Protein AF-A0AAD2CK85-F1 (afdb_monomer_lite)

Organism: NCBI:txid2856

Structure (mmCIF, N/CA/C/O backbone):
data_AF-A0AAD2CK85-F1
#
_entry.id   AF-A0AAD2CK85-F1
#
loop_
_atom_site.group_PDB
_atom_site.id
_atom_site.type_symbol
_atom_site.label_atom_id
_atom_site.label_alt_id
_atom_site.label_comp_id
_atom_site.label_asym_id
_atom_site.label_entity_id
_atom_site.label_seq_id
_atom_site.pdbx_PDB_ins_code
_atom_site.Cartn_x
_atom_site.Cartn_y
_atom_site.Cartn_z
_atom_site.occupancy
_atom_site.B_iso_or_equiv
_atom_site.auth_seq_id
_atom_site.auth_comp_id
_atom_site.auth_asym_id
_atom_site.auth_atom_id
_atom_site.pdbx_PDB_model_num
ATOM 1 N N . MET A 1 1 ? -21.776 -15.990 25.468 1.00 32.06 1 MET A N 1
ATOM 2 C CA . MET A 1 1 ? -22.782 -15.487 24.508 1.00 32.06 1 MET A CA 1
ATOM 3 C C . MET A 1 1 ? -22.664 -13.962 24.477 1.00 32.06 1 MET A C 1
ATOM 5 O O . MET A 1 1 ? -23.207 -13.294 25.347 1.00 32.06 1 MET A O 1
ATOM 9 N N . MET A 1 2 ? -21.819 -13.424 23.591 1.00 26.45 2 MET A N 1
ATOM 10 C CA . MET A 1 2 ? -21.584 -11.977 23.452 1.00 26.45 2 MET A CA 1
ATOM 11 C C . MET A 1 2 ? -22.740 -11.362 22.659 1.00 26.45 2 MET A C 1
ATOM 13 O O . MET A 1 2 ? -23.019 -11.810 21.551 1.00 26.45 2 MET A O 1
ATOM 17 N N . LYS A 1 3 ? -23.423 -10.363 23.227 1.00 30.81 3 LYS A N 1
ATOM 18 C CA . LYS A 1 3 ? -24.409 -9.562 22.493 1.00 30.81 3 LYS A CA 1
ATOM 19 C C . LYS A 1 3 ? -23.659 -8.655 21.519 1.00 30.81 3 LYS A C 1
ATOM 21 O O . LYS A 1 3 ? -22.869 -7.819 21.946 1.00 30.81 3 LYS A O 1
ATOM 26 N N . GLN A 1 4 ? -23.903 -8.856 20.231 1.00 33.28 4 GLN A N 1
ATOM 27 C CA . GLN A 1 4 ? -23.493 -7.967 19.153 1.00 33.28 4 GLN A CA 1
ATOM 28 C C . GLN A 1 4 ? -24.267 -6.654 19.343 1.00 33.28 4 GLN A C 1
ATOM 30 O O . GLN A 1 4 ? -25.497 -6.648 19.333 1.00 33.28 4 GLN A O 1
ATOM 35 N N . ILE A 1 5 ? -23.562 -5.574 19.677 1.00 32.50 5 ILE A N 1
ATOM 36 C CA . ILE A 1 5 ? -24.169 -4.259 19.887 1.00 32.50 5 ILE A CA 1
ATOM 37 C C . ILE A 1 5 ? -24.132 -3.534 18.539 1.00 32.50 5 ILE A C 1
ATOM 39 O O . ILE A 1 5 ? -23.130 -2.910 18.203 1.00 32.50 5 ILE A O 1
ATOM 43 N N . ASP A 1 6 ? -25.230 -3.610 17.788 1.00 36.12 6 ASP A N 1
ATOM 44 C CA . ASP A 1 6 ? -25.474 -2.832 16.562 1.00 36.12 6 ASP A CA 1
ATOM 45 C C . ASP A 1 6 ? -25.944 -1.400 16.888 1.00 36.12 6 ASP A C 1
ATOM 47 O O . ASP A 1 6 ? -26.909 -0.891 16.316 1.00 36.12 6 ASP A O 1
ATOM 51 N N . THR A 1 7 ? -25.309 -0.721 17.848 1.00 38.50 7 THR A N 1
ATOM 52 C CA . THR A 1 7 ? -25.520 0.727 17.981 1.00 38.50 7 THR A CA 1
ATOM 53 C C . THR A 1 7 ? -24.622 1.439 16.978 1.00 38.50 7 THR A C 1
ATOM 55 O O . THR A 1 7 ? -23.419 1.156 16.969 1.00 38.50 7 THR A O 1
ATOM 58 N N . PRO A 1 8 ? -25.148 2.385 16.173 1.00 46.34 8 PRO A N 1
ATOM 59 C CA . PRO A 1 8 ? -24.295 3.258 15.379 1.00 46.34 8 PRO A CA 1
ATOM 60 C C . PRO A 1 8 ? -23.259 3.901 16.310 1.00 46.34 8 PRO A C 1
ATOM 62 O O . PRO A 1 8 ? -23.591 4.186 17.468 1.00 46.34 8 PRO A O 1
ATOM 65 N N . PRO A 1 9 ? -22.004 4.075 15.855 1.00 52.22 9 PRO A N 1
ATOM 66 C CA . PRO A 1 9 ? -20.934 4.593 16.694 1.00 52.22 9 PRO A CA 1
ATOM 67 C C . PRO A 1 9 ? -21.429 5.868 17.367 1.00 52.22 9 PRO A C 1
ATOM 69 O O . PRO A 1 9 ? -21.868 6.793 16.685 1.00 52.22 9 PRO A O 1
ATOM 72 N N . VAL A 1 10 ? -21.425 5.870 18.705 1.00 51.25 10 VAL A N 1
ATOM 73 C CA . VAL A 1 10 ? -21.782 7.036 19.515 1.00 51.25 10 VAL A CA 1
ATOM 74 C C . VAL A 1 10 ? -21.000 8.204 18.937 1.00 51.25 10 VAL A C 1
ATOM 76 O O . VAL A 1 10 ? -19.769 8.193 18.980 1.00 51.25 10 VAL A O 1
ATOM 79 N N . PHE A 1 11 ? -21.711 9.142 18.306 1.00 53.22 11 PHE A N 1
ATOM 80 C CA . PHE A 1 11 ? -21.098 10.273 17.629 1.00 53.22 11 PHE A CA 1
ATOM 81 C C . PHE A 1 11 ? -20.141 10.934 18.616 1.00 53.22 11 PHE A C 1
ATOM 83 O O . PHE A 1 11 ? -20.556 11.399 19.680 1.00 53.22 11 PHE A O 1
ATOM 90 N N . LEU A 1 12 ? -18.848 10.926 18.282 1.00 56.62 12 LEU A N 1
ATOM 91 C CA . LEU A 1 12 ? -17.855 11.693 19.018 1.00 56.62 12 LEU A CA 1
ATOM 92 C C . LEU A 1 12 ? -18.382 13.125 19.076 1.00 56.62 12 LEU A C 1
ATOM 94 O O . LEU A 1 12 ? -18.707 13.707 18.037 1.00 56.62 12 LEU A O 1
ATOM 98 N N . SER A 1 13 ? -18.542 13.665 20.285 1.00 56.75 13 SER A N 1
ATOM 99 C CA . SER A 1 13 ? -19.042 15.027 20.441 1.00 56.75 13 SER A CA 1
ATOM 100 C C . SER A 1 13 ? -18.154 15.969 19.624 1.00 56.75 13 SER A C 1
ATOM 102 O O . SER A 1 13 ? -16.946 15.748 19.504 1.00 56.75 13 SER A O 1
ATOM 104 N N . ALA A 1 14 ? -18.730 17.031 19.056 1.00 58.19 14 ALA A N 1
ATOM 105 C CA . ALA A 1 14 ? -18.000 17.990 18.218 1.00 58.19 14 ALA A CA 1
ATOM 106 C C . ALA A 1 14 ? -16.716 18.545 18.888 1.00 58.19 14 ALA A C 1
ATOM 108 O O . ALA A 1 14 ? -15.808 19.024 18.209 1.00 58.19 14 ALA A O 1
ATOM 109 N N . GLY A 1 15 ? -16.600 18.425 20.216 1.00 61.66 15 GLY A N 1
ATOM 110 C CA . GLY A 1 15 ? -15.411 18.771 20.987 1.00 61.66 15 GLY A CA 1
ATOM 111 C C . GLY A 1 15 ? -14.201 17.844 20.804 1.00 61.66 15 GLY A C 1
ATOM 112 O O . GLY A 1 15 ? -13.085 18.288 21.058 1.00 61.66 15 GLY A O 1
ATOM 113 N N . CYS A 1 16 ? -14.342 16.601 20.332 1.00 64.75 16 CYS A N 1
ATOM 114 C CA . CYS A 1 16 ? -13.208 15.668 20.220 1.00 64.75 16 CYS A CA 1
ATOM 115 C C . CYS A 1 16 ? -12.136 16.119 19.211 1.00 64.75 16 CYS A C 1
ATOM 117 O O . CYS A 1 16 ? -10.967 15.766 19.352 1.00 64.75 16 CYS A O 1
ATOM 119 N N . PHE A 1 17 ? -12.507 16.945 18.229 1.00 69.12 17 PHE A N 1
ATOM 120 C CA . PHE A 1 17 ? -11.599 17.412 17.176 1.00 69.12 17 PHE A CA 1
ATOM 121 C C . PHE A 1 17 ? -11.072 18.835 17.393 1.00 69.12 17 PHE A C 1
ATOM 123 O O . PHE A 1 17 ? -10.288 19.322 16.578 1.00 69.12 17 PHE A O 1
ATOM 130 N N . CYS A 1 18 ? -11.423 19.499 18.503 1.00 68.31 18 CYS A N 1
ATOM 131 C CA . CYS A 1 18 ? -11.053 20.901 18.751 1.00 68.31 18 CYS A CA 1
ATOM 132 C C . CYS A 1 18 ? -9.535 21.152 18.865 1.00 68.31 18 CYS A C 1
ATOM 134 O O . CYS A 1 18 ? -9.099 22.300 18.863 1.00 68.31 18 CYS A O 1
ATOM 136 N N . ARG A 1 19 ? -8.718 20.095 18.945 1.00 76.50 19 ARG A N 1
ATOM 137 C CA . ARG A 1 19 ? -7.248 20.176 18.996 1.00 76.50 19 ARG A CA 1
ATOM 138 C C . ARG A 1 19 ? -6.549 19.680 17.727 1.00 76.50 19 ARG A C 1
ATOM 140 O O . ARG A 1 19 ? -5.324 19.746 17.650 1.00 76.50 19 ARG A O 1
ATOM 147 N N . CYS A 1 20 ? -7.286 19.197 16.725 1.00 79.50 20 CYS A N 1
ATOM 148 C CA . CYS A 1 20 ? -6.685 18.707 15.488 1.00 79.50 20 CYS A CA 1
ATOM 149 C C . CYS A 1 20 ? -6.449 19.864 14.505 1.00 79.50 20 CYS A C 1
ATOM 151 O O . CYS A 1 20 ? -7.337 20.230 13.736 1.00 79.50 20 CYS A O 1
ATOM 153 N N . ARG A 1 21 ? -5.231 20.425 14.504 1.00 81.69 21 ARG A N 1
ATOM 154 C CA . ARG A 1 21 ? -4.853 21.537 13.607 1.00 81.69 21 ARG A CA 1
ATOM 155 C C . ARG A 1 21 ? -5.032 21.205 12.121 1.00 81.69 21 ARG A C 1
ATOM 157 O O . ARG A 1 21 ? -5.364 22.097 11.349 1.00 81.69 21 ARG A O 1
ATOM 164 N N . HIS A 1 22 ? -4.835 19.948 11.717 1.00 75.88 22 HIS A N 1
ATOM 165 C CA . HIS A 1 22 ? -5.032 19.526 10.325 1.00 75.88 22 HIS A CA 1
ATOM 166 C C . HIS A 1 22 ? -6.503 19.621 9.910 1.00 75.88 22 HIS A C 1
ATOM 168 O O . HIS A 1 22 ? -6.812 20.267 8.913 1.00 75.88 22 HIS A O 1
ATOM 174 N N . LEU A 1 23 ? -7.415 19.071 10.719 1.00 77.00 23 LEU A N 1
ATOM 175 C CA . LEU A 1 23 ? -8.853 19.185 10.463 1.00 77.00 23 LEU A CA 1
ATOM 176 C C . LEU A 1 23 ? -9.315 20.642 10.496 1.00 77.00 23 LEU A C 1
ATOM 178 O O . LEU A 1 23 ? -10.102 21.043 9.648 1.00 77.00 23 LEU A O 1
ATOM 182 N N . GLN A 1 24 ? -8.784 21.452 11.415 1.00 79.88 24 GLN A N 1
ATOM 183 C CA . GLN A 1 24 ? -9.095 22.883 11.474 1.00 79.88 24 GLN A CA 1
ATOM 184 C C . GLN A 1 24 ? -8.682 23.629 10.202 1.00 79.88 24 GLN A C 1
ATOM 186 O O . GLN A 1 24 ? -9.459 24.438 9.710 1.00 79.88 24 GLN A O 1
ATOM 191 N N . ARG A 1 25 ? -7.499 23.338 9.644 1.00 82.12 25 ARG A N 1
ATOM 192 C CA . ARG A 1 25 ? -7.045 23.946 8.382 1.00 82.12 25 ARG A CA 1
ATOM 193 C C . ARG A 1 25 ? -7.928 23.541 7.201 1.00 82.12 25 ARG A C 1
ATOM 195 O O . ARG A 1 25 ? -8.262 24.399 6.389 1.00 82.12 25 ARG A O 1
ATOM 202 N N . HIS A 1 26 ? -8.352 22.279 7.130 1.00 75.75 26 HIS A N 1
ATOM 203 C CA . HIS A 1 26 ? -9.242 21.809 6.061 1.00 75.75 26 HIS A CA 1
ATOM 204 C C . HIS A 1 26 ? -10.685 22.316 6.201 1.00 75.75 26 HIS A C 1
ATOM 206 O O . HIS A 1 26 ? -11.333 22.587 5.197 1.00 75.75 26 HIS A O 1
ATOM 212 N N . CYS A 1 27 ? -11.179 22.525 7.423 1.00 75.75 27 CYS A N 1
ATOM 213 C CA . CYS A 1 27 ? -12.550 22.988 7.676 1.00 75.75 27 CYS A CA 1
ATOM 214 C C . CYS A 1 27 ? -12.711 24.519 7.615 1.00 75.75 27 CYS A C 1
ATOM 216 O O . CYS A 1 27 ? -13.671 25.061 8.158 1.00 75.75 27 CYS A O 1
ATOM 218 N N . SER A 1 28 ? -11.794 25.238 6.961 1.00 65.69 28 SER A N 1
ATOM 219 C CA . SER A 1 28 ? -11.787 26.712 6.924 1.00 65.69 28 SER A CA 1
ATOM 220 C C . SER A 1 28 ? -12.967 27.334 6.148 1.00 65.69 28 SER A C 1
ATOM 222 O O . SER A 1 28 ? -13.099 28.555 6.119 1.00 65.69 28 SER A O 1
ATOM 224 N N . SER A 1 29 ? -13.839 26.527 5.531 1.00 60.66 29 SER A N 1
ATOM 225 C CA . SER A 1 29 ? -14.968 26.978 4.708 1.00 60.66 29 SER A CA 1
ATOM 226 C C . SER A 1 29 ? -16.294 26.345 5.154 1.00 60.66 29 SER A C 1
ATOM 228 O O . SER A 1 29 ? -16.684 25.303 4.659 1.00 60.66 29 SER A O 1
ATOM 230 N N . GLN A 1 30 ? -16.999 26.981 6.097 1.00 58.00 30 GLN A N 1
ATOM 231 C CA . GLN A 1 30 ? -18.428 26.785 6.446 1.00 58.00 30 GLN A CA 1
ATOM 232 C C . GLN A 1 30 ? -18.947 25.382 6.848 1.00 58.00 30 GLN A C 1
ATOM 234 O O . GLN A 1 30 ? -19.962 25.310 7.540 1.00 58.00 30 GLN A O 1
ATOM 239 N N . GLN A 1 31 ? -18.294 24.277 6.496 1.00 71.12 31 GLN A N 1
ATOM 240 C CA . GLN A 1 31 ? -18.670 22.934 6.915 1.00 71.12 31 GLN A CA 1
ATOM 241 C C . GLN A 1 31 ? -18.170 22.673 8.330 1.00 71.12 31 GLN A C 1
ATOM 243 O O . GLN A 1 31 ? -16.995 22.852 8.659 1.00 71.12 31 GLN A O 1
ATOM 248 N N . SER A 1 32 ? -19.079 22.214 9.186 1.00 82.44 32 SER A N 1
ATOM 249 C CA . SER A 1 32 ? -18.680 21.703 10.492 1.00 82.44 32 SER A CA 1
ATOM 250 C C . SER A 1 32 ? -17.780 20.473 10.311 1.00 82.44 32 SER A C 1
ATOM 252 O O . SER A 1 32 ? -18.004 19.660 9.415 1.00 82.44 32 SER A O 1
ATOM 254 N N . VAL A 1 33 ? -16.796 20.289 11.198 1.00 79.25 33 VAL A N 1
ATOM 255 C CA . VAL A 1 33 ? -15.944 19.081 11.223 1.00 79.25 33 VAL A CA 1
ATOM 256 C C . VAL A 1 33 ? -16.795 17.804 11.238 1.00 79.25 33 VAL A C 1
ATOM 258 O O . VAL A 1 33 ? -16.433 16.810 10.619 1.00 79.25 33 VAL A O 1
ATOM 261 N N . GLY A 1 34 ? -17.949 17.843 11.915 1.00 78.44 34 GLY A N 1
ATOM 262 C CA . GLY A 1 34 ? -18.901 16.734 11.935 1.00 78.44 34 GLY A CA 1
ATOM 263 C C . GLY A 1 34 ? -19.421 16.385 10.542 1.00 78.44 34 GLY A C 1
ATOM 264 O O . GLY A 1 34 ? -19.411 15.214 10.179 1.00 78.44 34 GLY A O 1
ATOM 265 N N . GLN A 1 35 ? -19.792 17.392 9.747 1.00 83.00 35 GLN A N 1
ATOM 266 C CA . GLN A 1 35 ? -20.268 17.191 8.379 1.00 83.00 35 GLN A CA 1
ATOM 267 C C . GLN A 1 35 ? -19.177 16.583 7.491 1.00 83.00 35 GLN A C 1
ATOM 269 O O . GLN A 1 35 ? -19.436 15.575 6.839 1.00 83.00 35 GLN A O 1
ATOM 274 N N . LEU A 1 36 ? -17.947 17.111 7.557 1.00 83.75 36 LEU A N 1
ATOM 275 C CA . LEU A 1 36 ? -16.808 16.576 6.803 1.00 83.75 36 LEU A CA 1
ATOM 276 C C . LEU A 1 36 ? -16.552 15.099 7.126 1.00 83.75 36 LEU A C 1
ATOM 278 O O . LEU A 1 36 ? -16.300 14.307 6.226 1.00 83.75 36 LEU A O 1
ATOM 282 N N . VAL A 1 37 ? -16.627 14.712 8.403 1.00 82.62 37 VAL A N 1
ATOM 283 C CA . VAL A 1 37 ? -16.436 13.313 8.813 1.00 82.62 37 VAL A CA 1
ATOM 284 C C . VAL A 1 37 ? -17.569 12.425 8.298 1.00 82.62 37 VAL A C 1
ATOM 286 O O . VAL A 1 37 ? -17.300 11.307 7.864 1.00 82.62 37 VAL A O 1
ATOM 289 N N . THR A 1 38 ? -18.817 12.902 8.318 1.00 84.88 38 THR A N 1
ATOM 290 C CA . THR A 1 38 ? -19.970 12.109 7.863 1.00 84.88 38 THR A CA 1
ATOM 291 C C . THR A 1 38 ? -20.025 11.919 6.353 1.00 84.88 38 THR A C 1
ATOM 293 O O . THR A 1 38 ? -20.426 10.846 5.918 1.00 84.88 38 THR A O 1
ATOM 296 N N . THR A 1 39 ? -19.601 12.916 5.572 1.00 89.56 39 THR A N 1
ATOM 297 C CA . THR A 1 39 ? -19.667 12.888 4.101 1.00 89.56 39 THR A CA 1
ATOM 298 C C . THR A 1 39 ? -18.323 12.550 3.454 1.00 89.56 39 THR A C 1
ATOM 300 O O . THR A 1 39 ? -18.214 12.540 2.232 1.00 89.56 39 THR A O 1
ATOM 303 N N . ARG A 1 40 ? -17.273 12.270 4.251 1.00 91.19 40 ARG A N 1
ATOM 304 C CA . ARG A 1 40 ? -15.892 12.034 3.774 1.00 91.19 40 ARG A CA 1
ATOM 305 C C . ARG A 1 40 ? -15.817 11.026 2.630 1.00 91.19 40 ARG A C 1
ATOM 307 O O . ARG A 1 40 ? -14.977 11.175 1.752 1.00 91.19 40 ARG A O 1
ATOM 314 N N . PHE A 1 41 ? -16.651 9.990 2.680 1.00 94.19 41 PHE A N 1
ATOM 315 C CA . PHE A 1 41 ? -16.608 8.869 1.746 1.00 94.19 41 PHE A CA 1
ATOM 316 C C . PHE A 1 41 ? -17.811 8.810 0.798 1.00 94.19 41 PHE A C 1
ATOM 318 O O . PHE A 1 41 ? -18.033 7.761 0.195 1.00 94.19 41 PHE A O 1
ATOM 325 N N . ASP A 1 42 ? -18.595 9.886 0.675 1.00 92.94 42 ASP A N 1
ATOM 326 C CA . ASP A 1 42 ? -19.782 9.897 -0.196 1.00 92.94 42 ASP A CA 1
ATOM 327 C C . ASP A 1 42 ? -19.398 9.636 -1.659 1.00 92.94 42 ASP A C 1
ATOM 329 O O . ASP A 1 42 ? -20.030 8.816 -2.324 1.00 92.94 42 ASP A O 1
ATOM 333 N N . ASP A 1 43 ? -18.279 10.214 -2.098 1.00 91.56 43 ASP A N 1
ATOM 334 C CA . ASP A 1 43 ? -17.712 10.013 -3.436 1.00 91.56 43 ASP A CA 1
ATOM 335 C C . ASP A 1 43 ? -16.691 8.854 -3.498 1.00 91.56 43 ASP A C 1
ATOM 337 O O . ASP A 1 43 ? -16.102 8.587 -4.544 1.00 91.56 43 ASP A O 1
ATOM 341 N N . TYR A 1 44 ? -16.482 8.133 -2.385 1.00 93.81 44 TYR A N 1
ATOM 342 C CA . TYR A 1 44 ? -15.452 7.095 -2.240 1.00 93.81 44 TYR A CA 1
ATOM 343 C C . TYR A 1 44 ? -16.049 5.770 -1.737 1.00 93.81 44 TYR A C 1
ATOM 345 O O . TYR A 1 44 ? -15.829 5.370 -0.585 1.00 93.81 44 TYR A O 1
ATOM 353 N N . PRO A 1 45 ? -16.802 5.038 -2.581 1.00 95.00 45 PRO A N 1
ATOM 354 C CA . PRO A 1 45 ? -17.526 3.841 -2.157 1.00 95.00 45 PRO A CA 1
ATOM 355 C C . PRO A 1 45 ? -16.605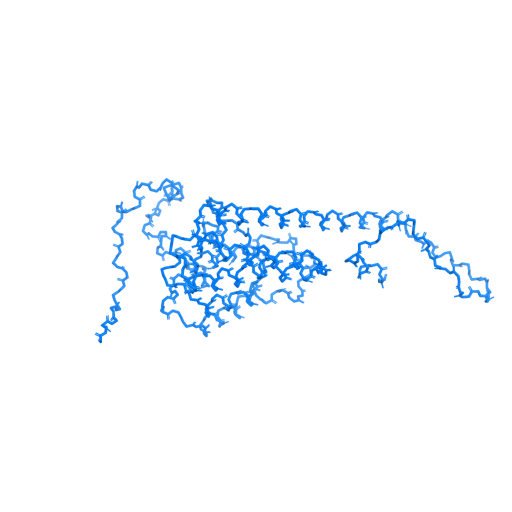 2.744 -1.604 1.00 95.00 45 PRO A C 1
ATOM 357 O O . PRO A 1 45 ? -16.951 2.087 -0.622 1.00 95.00 45 PRO A O 1
ATOM 360 N N . ILE A 1 46 ? -15.408 2.572 -2.174 1.00 96.25 46 ILE A N 1
ATOM 361 C CA . ILE A 1 46 ? -14.433 1.570 -1.716 1.00 96.25 46 ILE A CA 1
ATOM 362 C C . ILE A 1 46 ? -13.865 1.952 -0.342 1.00 96.25 46 ILE A C 1
ATOM 364 O O . ILE A 1 46 ? -13.834 1.116 0.566 1.00 96.25 46 ILE A O 1
ATOM 368 N N . HIS A 1 47 ? -13.479 3.218 -0.139 1.00 96.06 47 HIS A N 1
ATOM 369 C CA . HIS A 1 47 ? -13.031 3.710 1.169 1.00 96.06 47 HIS A CA 1
ATOM 370 C C . HIS A 1 47 ? -14.119 3.556 2.224 1.00 96.06 47 HIS A C 1
ATOM 372 O O . HIS A 1 47 ? -13.824 3.113 3.334 1.00 96.06 47 HIS A O 1
ATOM 378 N N . ARG A 1 48 ? -15.380 3.844 1.875 1.00 95.94 48 ARG A N 1
ATOM 379 C CA . ARG A 1 48 ? -16.528 3.652 2.769 1.00 95.94 48 ARG A CA 1
ATOM 380 C C . ARG A 1 48 ? -16.637 2.200 3.231 1.00 95.94 48 ARG A C 1
ATOM 382 O O . ARG A 1 48 ? -16.779 1.949 4.427 1.00 95.94 48 ARG A O 1
ATOM 389 N N . LEU A 1 49 ? -16.534 1.241 2.312 1.00 96.50 49 LEU A N 1
ATOM 390 C CA . LEU A 1 49 ? -16.558 -0.185 2.649 1.00 96.50 49 LEU A CA 1
ATOM 391 C C . LEU A 1 49 ? -15.377 -0.594 3.545 1.00 96.50 49 LEU A C 1
ATOM 393 O O . LEU A 1 49 ? -15.562 -1.380 4.476 1.00 96.50 49 LEU A O 1
ATOM 397 N N . CYS A 1 50 ? -14.188 -0.030 3.322 1.00 96.81 50 CYS A N 1
ATOM 398 C CA . CYS A 1 50 ? -13.018 -0.263 4.176 1.00 96.81 50 CYS A CA 1
ATOM 399 C C . CYS A 1 50 ? -13.194 0.341 5.579 1.00 96.81 50 CYS A C 1
ATOM 401 O O . CYS A 1 50 ? -12.841 -0.289 6.581 1.00 96.81 50 CYS A O 1
ATOM 403 N N . TYR A 1 51 ? -13.783 1.536 5.663 1.00 95.56 51 TYR A N 1
ATOM 404 C CA . TYR A 1 51 ? -14.083 2.214 6.923 1.00 95.56 51 TYR A CA 1
ATOM 405 C C . TYR A 1 51 ? -15.061 1.395 7.774 1.00 95.56 51 TYR A C 1
ATOM 407 O O . TYR A 1 51 ? -14.835 1.198 8.966 1.00 95.56 51 TYR A O 1
ATOM 415 N N . TYR A 1 52 ? -16.089 0.819 7.144 1.00 95.62 52 TYR A N 1
ATOM 416 C CA . TYR A 1 52 ? -17.043 -0.097 7.779 1.00 95.62 52 TYR A CA 1
ATOM 417 C C . TYR A 1 52 ? -16.617 -1.577 7.708 1.00 95.62 52 TYR A C 1
ATOM 419 O O . TYR A 1 52 ? -17.458 -2.476 7.710 1.00 95.62 52 TYR A O 1
ATOM 427 N N . SER A 1 53 ? -15.310 -1.858 7.683 1.00 96.31 53 SER A N 1
ATOM 428 C CA . SER A 1 53 ? -14.741 -3.214 7.535 1.00 96.31 53 SER A CA 1
ATOM 429 C C . SER A 1 53 ? -15.302 -4.267 8.502 1.00 96.31 53 SER A C 1
ATOM 431 O O . SER A 1 53 ? -15.374 -5.446 8.148 1.00 96.31 53 SER A O 1
ATOM 433 N N . SER A 1 54 ? -15.735 -3.875 9.702 1.00 95.94 54 SER A N 1
ATOM 434 C CA . SER A 1 54 ? -16.347 -4.783 10.681 1.00 95.94 54 SER A CA 1
ATOM 435 C C . SER A 1 54 ? -17.654 -5.425 10.199 1.00 95.94 54 SER A C 1
ATOM 437 O O . SER A 1 54 ? -17.958 -6.543 10.611 1.00 95.94 54 SER A O 1
ATOM 439 N N . VAL A 1 55 ? -18.405 -4.752 9.321 1.00 96.62 55 VAL A N 1
ATOM 440 C CA . VAL A 1 55 ? -19.705 -5.215 8.796 1.00 96.62 55 VAL A CA 1
ATOM 441 C C . VAL A 1 55 ? -19.693 -5.475 7.288 1.00 96.62 55 VAL A C 1
ATOM 443 O O . VAL A 1 55 ? -20.540 -6.212 6.788 1.00 96.62 55 VAL A O 1
ATOM 446 N N . THR A 1 56 ? -18.725 -4.919 6.560 1.00 97.00 56 THR A N 1
ATOM 447 C CA . THR A 1 56 ? -18.553 -5.132 5.117 1.00 97.00 56 THR A CA 1
ATOM 448 C C . THR A 1 56 ? -18.277 -6.600 4.797 1.00 97.00 56 THR A C 1
ATOM 450 O O . THR A 1 56 ? -17.388 -7.217 5.382 1.00 97.00 56 THR A O 1
ATOM 453 N N . LYS A 1 57 ? -18.990 -7.176 3.827 1.00 97.56 57 LYS A N 1
ATOM 454 C CA . LYS A 1 57 ? -18.674 -8.507 3.287 1.00 97.56 57 LYS A CA 1
ATOM 455 C C . LYS A 1 57 ? -17.663 -8.388 2.147 1.00 97.56 57 LYS A C 1
ATOM 457 O O . LYS A 1 57 ? -17.685 -7.405 1.411 1.00 97.56 57 LYS A O 1
ATOM 462 N N . ALA A 1 58 ? -16.814 -9.403 1.975 1.00 97.56 58 ALA A N 1
ATOM 463 C CA . ALA A 1 58 ? -15.848 -9.439 0.876 1.00 97.56 58 ALA A CA 1
ATOM 464 C C . ALA A 1 58 ? -16.534 -9.319 -0.497 1.00 97.56 58 ALA A C 1
ATOM 466 O O . ALA A 1 58 ? -16.086 -8.540 -1.331 1.00 97.56 58 ALA A O 1
ATOM 467 N N . ASP A 1 59 ? -17.677 -9.984 -0.692 1.00 97.75 59 ASP A N 1
ATOM 468 C CA . ASP A 1 59 ? -18.445 -9.924 -1.946 1.00 97.75 59 ASP A CA 1
ATOM 469 C C . ASP A 1 59 ? -18.923 -8.509 -2.298 1.00 97.75 59 ASP A C 1
ATOM 471 O O . ASP A 1 59 ? -18.936 -8.128 -3.468 1.00 97.75 59 ASP A O 1
ATOM 475 N N . ASP A 1 60 ? -19.310 -7.711 -1.298 1.00 97.69 60 ASP A N 1
ATOM 476 C CA . ASP A 1 60 ? -19.752 -6.333 -1.525 1.00 97.69 60 ASP A CA 1
ATOM 477 C C . ASP A 1 60 ? -18.576 -5.443 -1.948 1.00 97.69 60 ASP A C 1
ATOM 479 O O . ASP A 1 60 ? -18.734 -4.586 -2.821 1.00 97.69 60 ASP A O 1
ATOM 483 N N . LEU A 1 61 ? -17.389 -5.690 -1.383 1.00 97.44 61 LEU A N 1
ATOM 484 C CA . LEU A 1 61 ? -16.155 -5.027 -1.795 1.00 97.44 61 LEU A CA 1
ATOM 485 C C . LEU A 1 61 ? -15.749 -5.435 -3.216 1.00 97.44 61 LEU A C 1
ATOM 487 O O . LEU A 1 61 ? -15.522 -4.555 -4.040 1.00 97.44 61 LEU A O 1
ATOM 491 N N . HIS A 1 62 ? -15.734 -6.731 -3.539 1.00 96.38 62 HIS A N 1
ATOM 492 C CA . HIS A 1 62 ? -15.445 -7.211 -4.896 1.00 96.38 62 HIS A CA 1
ATOM 493 C C . HIS A 1 62 ? -16.411 -6.637 -5.933 1.00 96.38 62 HIS A C 1
ATOM 495 O O . HIS A 1 62 ? -15.977 -6.199 -6.998 1.00 96.38 62 HIS A O 1
ATOM 501 N N . ARG A 1 63 ? -17.711 -6.575 -5.612 1.00 96.56 63 ARG A N 1
ATOM 502 C CA . ARG A 1 63 ? -18.708 -5.949 -6.487 1.00 96.56 63 ARG A CA 1
ATOM 503 C C . ARG A 1 63 ? -18.357 -4.489 -6.760 1.00 96.56 63 ARG A C 1
ATOM 505 O O . ARG A 1 63 ? -18.407 -4.078 -7.911 1.00 96.56 63 ARG A O 1
ATOM 512 N N . GLN A 1 64 ? -17.988 -3.719 -5.734 1.00 95.75 64 GLN A N 1
ATOM 513 C CA . GLN A 1 64 ? -17.617 -2.315 -5.930 1.00 95.75 64 GLN A CA 1
ATOM 514 C C . GLN A 1 64 ? -16.291 -2.131 -6.668 1.00 95.75 64 GLN A C 1
ATOM 516 O O . GLN A 1 64 ? -16.182 -1.230 -7.494 1.00 95.75 64 GLN A O 1
ATOM 521 N N . LEU A 1 65 ? -15.306 -2.999 -6.433 1.00 94.56 65 LEU A N 1
ATOM 522 C CA . LEU A 1 65 ? -14.055 -2.995 -7.194 1.00 94.56 65 LEU A CA 1
ATOM 523 C C . LEU A 1 65 ? -14.316 -3.253 -8.682 1.00 94.56 65 LEU A C 1
ATOM 525 O O . LEU A 1 65 ? -13.777 -2.544 -9.523 1.00 94.56 65 LEU A O 1
ATOM 529 N N . GLY A 1 66 ? -15.218 -4.183 -9.011 1.00 93.06 66 GLY A N 1
ATOM 530 C CA . GLY A 1 66 ? -15.611 -4.464 -10.394 1.00 93.06 66 GLY A CA 1
ATOM 531 C C . GLY A 1 66 ? -16.377 -3.331 -11.088 1.00 93.06 66 GLY A C 1
ATOM 532 O O . GLY A 1 66 ? -16.398 -3.291 -12.314 1.00 93.06 66 GLY A O 1
ATOM 533 N N . LEU A 1 67 ? -16.991 -2.414 -10.332 1.00 91.94 67 LEU A N 1
ATOM 534 C CA . LEU A 1 67 ? -17.667 -1.220 -10.858 1.00 91.94 67 LEU A CA 1
ATOM 535 C C . LEU A 1 67 ? -16.741 0.000 -10.955 1.00 91.94 67 LEU A C 1
ATOM 537 O O . LEU A 1 67 ? -17.099 0.984 -11.599 1.00 91.94 67 LEU A O 1
ATOM 541 N N . SER A 1 68 ? -15.579 -0.040 -10.301 1.00 88.00 68 SER A N 1
ATOM 542 C CA . SER A 1 68 ? -14.633 1.071 -10.276 1.00 88.00 68 SER A CA 1
ATOM 543 C C . SER A 1 68 ? -13.926 1.206 -11.629 1.00 88.00 68 SER A C 1
ATOM 545 O O . SER A 1 68 ? -13.261 0.253 -12.046 1.00 88.00 68 SER A O 1
ATOM 547 N N . PRO A 1 69 ? -13.983 2.378 -12.293 1.00 79.88 69 PRO A N 1
ATOM 548 C CA . PRO A 1 69 ? -13.272 2.612 -13.555 1.00 79.88 69 PRO A CA 1
ATOM 549 C C . PRO A 1 69 ? -11.769 2.333 -13.434 1.00 79.88 69 PRO A C 1
ATOM 551 O O . PRO A 1 69 ? -11.158 1.749 -14.325 1.00 79.88 69 PRO A O 1
ATOM 554 N N . TYR A 1 70 ? -11.196 2.657 -12.270 1.00 73.88 70 TYR A N 1
ATOM 555 C CA . TYR A 1 70 ? -9.778 2.464 -11.974 1.00 73.88 70 TYR A CA 1
ATOM 556 C C . TYR A 1 70 ? -9.326 1.000 -12.112 1.00 73.88 70 TYR A C 1
ATOM 558 O O . TYR A 1 70 ? -8.234 0.731 -12.605 1.00 73.88 70 TYR A O 1
ATOM 566 N N . CYS A 1 71 ? -10.169 0.048 -11.701 1.00 71.94 71 CYS A N 1
ATOM 567 C CA . CYS A 1 71 ? -9.845 -1.380 -11.761 1.00 71.94 71 CYS A CA 1
ATOM 568 C C . CYS A 1 71 ? -10.077 -1.986 -13.154 1.00 71.94 71 CYS A C 1
ATOM 570 O O . CYS A 1 71 ? -9.623 -3.096 -13.418 1.00 71.94 71 CYS A O 1
ATOM 572 N N . GLN A 1 72 ? -10.787 -1.285 -14.043 1.00 71.81 72 GLN A N 1
ATOM 573 C CA . GLN A 1 72 ? -11.078 -1.758 -15.398 1.00 71.81 72 GLN A CA 1
ATOM 574 C C . GLN A 1 72 ? -10.040 -1.274 -16.421 1.00 71.81 72 GLN A C 1
ATOM 576 O O . GLN A 1 72 ? -9.749 -1.980 -17.385 1.00 71.81 72 GLN A O 1
ATOM 581 N N . GLU A 1 73 ? -9.448 -0.096 -16.209 1.00 64.12 73 GLU A N 1
ATOM 582 C CA . GLU A 1 73 ? -8.560 0.549 -17.188 1.00 64.12 73 GLU A CA 1
ATOM 583 C C . GLU A 1 73 ? -7.139 -0.035 -17.250 1.00 64.12 73 GLU A C 1
ATOM 585 O O . GLU A 1 73 ? -6.406 0.247 -18.199 1.00 64.12 73 GLU A O 1
ATOM 590 N N . SER A 1 74 ? -6.741 -0.889 -16.301 1.00 55.25 74 SER A N 1
ATOM 591 C CA . SER A 1 74 ? -5.359 -1.385 -16.180 1.00 55.25 74 SER A CA 1
ATOM 592 C C . SER A 1 74 ? -4.903 -2.324 -17.312 1.00 55.25 74 SER A C 1
ATOM 594 O O . SER A 1 74 ? -3.731 -2.685 -17.350 1.00 55.25 74 SER A O 1
ATOM 596 N N . ILE A 1 75 ? -5.794 -2.735 -18.223 1.00 53.47 75 ILE A N 1
ATOM 597 C CA . ILE A 1 75 ? -5.502 -3.749 -19.256 1.00 53.47 75 ILE A CA 1
ATOM 598 C C . ILE A 1 75 ? -5.326 -3.144 -20.668 1.00 53.47 75 ILE A C 1
ATOM 600 O O . ILE A 1 75 ? -4.916 -3.853 -21.584 1.00 53.47 75 ILE A O 1
ATOM 604 N N . GLY A 1 76 ? -5.544 -1.840 -20.886 1.00 47.94 76 GLY A N 1
ATOM 605 C CA . GLY A 1 76 ? -5.419 -1.303 -22.253 1.00 47.94 76 GLY A CA 1
ATOM 606 C C . GLY A 1 76 ? -5.435 0.209 -22.448 1.00 47.94 76 GLY A C 1
ATOM 607 O O . GLY A 1 76 ? -5.648 0.646 -23.577 1.00 47.94 76 GLY A O 1
ATOM 608 N N . THR A 1 77 ? -5.233 1.010 -21.401 1.00 50.50 77 THR A N 1
ATOM 609 C CA . THR A 1 77 ? -5.223 2.474 -21.545 1.00 50.50 77 THR A CA 1
ATOM 610 C C . THR A 1 77 ? -4.045 2.923 -22.409 1.00 50.50 77 THR A C 1
ATOM 612 O O . THR A 1 77 ? -2.885 2.566 -22.182 1.00 50.50 77 THR A O 1
ATOM 615 N N . THR A 1 78 ? -4.353 3.703 -23.439 1.00 52.75 78 THR A N 1
ATOM 616 C CA . THR A 1 78 ? -3.362 4.220 -24.387 1.00 52.75 78 THR A CA 1
ATOM 617 C C . THR A 1 78 ? -2.526 5.332 -23.743 1.00 52.75 78 THR A C 1
ATOM 619 O O . THR A 1 78 ? -2.986 6.050 -22.855 1.00 52.75 78 THR A O 1
ATOM 622 N N . LEU A 1 79 ? -1.284 5.526 -24.208 1.00 52.12 79 LEU A N 1
ATOM 623 C CA . LEU A 1 79 ? -0.375 6.596 -23.750 1.00 52.12 79 LEU A CA 1
ATOM 624 C C . LEU A 1 79 ? -0.998 8.012 -23.790 1.00 52.12 79 LEU A C 1
ATOM 626 O O . LEU A 1 79 ? -0.537 8.907 -23.079 1.00 52.12 79 LEU A O 1
ATOM 630 N N . GLU A 1 80 ? -2.041 8.226 -24.596 1.00 54.38 80 GLU A N 1
ATOM 631 C CA . GLU A 1 80 ? -2.780 9.492 -24.666 1.00 54.38 80 GLU A CA 1
ATOM 632 C C . GLU A 1 80 ? -3.726 9.719 -23.474 1.00 54.38 80 GLU A C 1
ATOM 634 O O . GLU A 1 80 ? -3.879 10.859 -23.034 1.00 54.38 80 GLU A O 1
ATOM 639 N N . GLU A 1 81 ? -4.295 8.668 -22.879 1.00 56.69 81 GLU A N 1
ATOM 640 C CA . GLU A 1 81 ? -5.180 8.773 -21.704 1.00 56.69 81 GLU A CA 1
ATOM 641 C C . GLU A 1 81 ? -4.379 9.056 -20.425 1.00 56.69 81 GLU A C 1
ATOM 643 O O . GLU A 1 81 ? -4.819 9.821 -19.564 1.00 56.69 81 GLU A O 1
ATOM 648 N N . LEU A 1 82 ? -3.130 8.577 -20.361 1.00 54.22 82 LEU A N 1
ATOM 649 C CA . LEU A 1 82 ? -2.174 8.932 -19.304 1.00 54.22 82 LEU A CA 1
ATOM 650 C C . LEU A 1 82 ? -1.851 10.438 -19.272 1.00 54.22 82 LEU A C 1
ATOM 652 O O . LEU A 1 82 ? -1.513 10.974 -18.215 1.00 54.22 82 LEU A O 1
ATOM 656 N N . ARG A 1 83 ? -1.990 11.157 -20.398 1.00 53.69 83 ARG A N 1
ATOM 657 C CA . ARG A 1 83 ? -1.800 12.619 -20.447 1.00 53.69 83 ARG A CA 1
ATOM 658 C C . ARG A 1 83 ? -2.964 13.405 -19.841 1.00 53.69 83 ARG A C 1
ATOM 660 O O . ARG A 1 83 ? -2.759 14.553 -19.458 1.00 53.69 83 ARG A O 1
ATOM 667 N N . GLN A 1 84 ? -4.146 12.807 -19.675 1.00 57.25 84 GLN A N 1
ATOM 668 C CA . GLN A 1 84 ? -5.270 13.401 -18.931 1.00 57.25 84 GLN A CA 1
ATOM 669 C C . GLN A 1 84 ? -5.226 13.031 -17.432 1.00 57.25 84 GLN A C 1
ATOM 671 O O . GLN A 1 84 ? -6.262 12.970 -16.767 1.00 57.25 84 GLN A O 1
ATOM 676 N N . GLY A 1 85 ? -4.012 12.800 -16.911 1.00 54.72 85 GLY A N 1
ATOM 677 C CA . GLY A 1 85 ? -3.655 12.090 -15.675 1.00 54.72 85 GLY A CA 1
ATOM 678 C C . GLY A 1 85 ? -4.172 12.613 -14.329 1.00 54.72 85 GLY A C 1
ATOM 679 O O . GLY A 1 85 ? -3.682 12.163 -13.294 1.00 54.72 85 GLY A O 1
ATOM 680 N N . ASP A 1 86 ? -5.161 13.504 -14.314 1.00 59.00 86 ASP A N 1
ATOM 681 C CA . ASP A 1 86 ? -5.747 14.053 -13.088 1.00 59.00 86 ASP A CA 1
ATOM 682 C C . ASP A 1 86 ? -7.014 13.301 -12.644 1.00 59.00 86 ASP A C 1
ATOM 684 O O . ASP A 1 86 ? -7.241 13.094 -11.453 1.00 59.00 86 ASP A O 1
ATOM 688 N N . LYS A 1 87 ? -7.834 12.806 -13.585 1.00 62.22 87 LYS A N 1
ATOM 689 C CA . LYS A 1 87 ? -9.121 12.170 -13.231 1.00 62.22 87 LYS A CA 1
ATOM 690 C C . LYS A 1 87 ? -8.965 10.786 -12.605 1.00 62.22 87 LYS A C 1
ATOM 692 O O . LYS A 1 87 ? -9.704 10.445 -11.689 1.00 62.22 87 LYS A O 1
ATOM 697 N N . CYS A 1 88 ? -7.992 9.999 -13.062 1.00 63.75 88 CYS A N 1
ATOM 698 C CA . CYS A 1 88 ? -7.813 8.631 -12.573 1.00 63.75 88 CYS A CA 1
ATOM 699 C C . CYS A 1 88 ? -7.192 8.594 -11.157 1.00 63.75 88 CYS A C 1
ATOM 701 O O . CYS A 1 88 ? -7.414 7.651 -10.401 1.00 63.75 88 CYS A O 1
ATOM 703 N N . GLN A 1 89 ? -6.486 9.658 -10.742 1.00 66.19 89 GLN A N 1
ATOM 704 C CA . GLN A 1 89 ? -5.940 9.768 -9.382 1.00 66.19 89 GLN A CA 1
ATOM 705 C C . GLN A 1 89 ? -7.005 10.095 -8.329 1.00 66.19 89 GLN A C 1
ATOM 707 O O . GLN A 1 89 ? -6.850 9.689 -7.176 1.00 66.19 89 GLN A O 1
ATOM 712 N N . GLN A 1 90 ? -8.099 10.764 -8.716 1.00 65.62 90 GLN A N 1
ATOM 713 C CA . GLN A 1 90 ? -9.139 11.201 -7.778 1.00 65.62 90 GLN A CA 1
ATOM 714 C C . GLN A 1 90 ? -9.822 10.050 -7.035 1.00 65.62 90 GLN A C 1
ATOM 716 O O . GLN A 1 90 ? -10.308 10.271 -5.939 1.00 65.62 90 GLN A O 1
ATOM 721 N N . PHE A 1 91 ? -9.834 8.826 -7.568 1.00 75.31 91 PHE A N 1
ATOM 722 C CA . PHE A 1 91 ? -10.484 7.687 -6.903 1.00 75.31 91 PHE A CA 1
ATOM 723 C C . PHE A 1 91 ? -9.537 6.857 -6.025 1.00 75.31 91 PHE A C 1
ATOM 725 O O . PHE A 1 91 ? -9.977 5.960 -5.302 1.00 75.31 91 PHE A O 1
ATOM 732 N N . VAL A 1 92 ? -8.230 7.128 -6.083 1.00 86.06 92 VAL A N 1
ATOM 733 C CA . VAL A 1 92 ? -7.216 6.328 -5.377 1.00 86.06 92 VAL A CA 1
ATOM 734 C C . VAL A 1 92 ? -7.022 6.814 -3.946 1.00 86.06 92 VAL A C 1
ATOM 736 O O . VAL A 1 92 ? -6.734 6.013 -3.056 1.00 86.06 92 VAL A O 1
ATOM 739 N N . VAL A 1 93 ? -7.191 8.113 -3.715 1.00 93.50 93 VAL A N 1
ATOM 740 C CA . VAL A 1 93 ? -6.959 8.766 -2.428 1.00 93.50 93 VAL A CA 1
ATOM 741 C C . VAL A 1 93 ? -8.142 9.647 -2.059 1.00 93.50 93 VAL A C 1
ATOM 743 O O . VAL A 1 93 ? -8.767 10.226 -2.936 1.00 93.50 93 VAL A O 1
ATOM 746 N N . ASP A 1 94 ? -8.449 9.751 -0.769 1.00 92.81 94 ASP A N 1
ATOM 747 C CA . ASP A 1 94 ? -9.485 10.666 -0.292 1.00 92.81 94 ASP A CA 1
ATOM 748 C C . ASP A 1 94 ? -8.945 12.077 0.006 1.00 92.81 94 ASP A C 1
ATOM 750 O O . ASP A 1 94 ? -7.796 12.409 -0.283 1.00 92.81 94 ASP A O 1
ATOM 754 N N . THR A 1 95 ? -9.770 12.918 0.636 1.00 90.62 95 THR A N 1
ATOM 755 C CA . THR A 1 95 ? -9.422 14.301 1.013 1.00 90.62 95 THR A CA 1
ATOM 756 C C . THR A 1 95 ? -8.240 14.439 1.981 1.00 90.62 95 THR A C 1
ATOM 758 O O . THR A 1 95 ? -7.752 15.551 2.179 1.00 90.62 95 THR A O 1
ATOM 761 N N . PHE A 1 96 ? -7.768 13.343 2.580 1.00 91.44 96 PHE A N 1
ATOM 762 C CA . PHE A 1 96 ? -6.581 13.288 3.441 1.00 91.44 96 PHE A CA 1
ATOM 763 C C . PHE A 1 96 ? -5.437 12.494 2.806 1.00 91.44 96 PHE A C 1
ATOM 765 O O . PHE A 1 96 ? -4.537 12.035 3.513 1.00 91.44 96 PHE A O 1
ATOM 772 N N . GLU A 1 97 ? -5.495 12.304 1.489 1.00 93.56 97 GLU A N 1
ATOM 773 C CA . GLU A 1 97 ? -4.547 11.509 0.712 1.00 93.56 97 GLU A CA 1
ATOM 774 C C . GLU A 1 97 ? -4.521 10.024 1.135 1.00 93.56 97 GLU A C 1
ATOM 776 O O . GLU A 1 97 ? -3.594 9.282 0.818 1.00 93.56 97 GLU A O 1
ATOM 781 N N . MET A 1 98 ? -5.554 9.546 1.846 1.00 96.19 98 MET A N 1
ATOM 782 C CA . MET A 1 98 ? -5.611 8.162 2.314 1.00 96.19 98 MET A CA 1
ATOM 783 C C . MET A 1 98 ? -6.170 7.254 1.222 1.00 96.19 98 MET A C 1
ATOM 785 O O . MET A 1 98 ? -7.274 7.456 0.718 1.00 96.19 98 MET A O 1
ATOM 789 N N . THR A 1 99 ? -5.426 6.202 0.893 1.00 96.94 99 THR A N 1
ATOM 790 C CA . THR A 1 99 ? -5.911 5.112 0.028 1.00 96.94 99 THR A CA 1
ATOM 791 C C . THR A 1 99 ? -6.835 4.158 0.802 1.00 96.94 99 THR A C 1
ATOM 793 O O . THR A 1 99 ? -6.792 4.139 2.040 1.00 96.94 99 THR A O 1
ATOM 796 N N . PRO A 1 100 ? -7.620 3.292 0.128 1.00 97.44 100 PRO A N 1
ATOM 797 C CA . PRO A 1 100 ? -8.414 2.262 0.803 1.00 97.44 100 PRO A CA 1
ATOM 798 C C . PRO A 1 100 ? -7.596 1.379 1.753 1.00 97.44 100 PRO A C 1
ATOM 800 O O . PRO A 1 100 ? -8.088 1.000 2.815 1.00 97.44 100 PRO A O 1
ATOM 803 N N . PHE A 1 101 ? -6.325 1.117 1.425 1.00 98.06 101 PHE A N 1
ATOM 804 C CA . PHE A 1 101 ? -5.409 0.381 2.295 1.00 98.06 101 PHE A CA 1
ATOM 805 C C . PHE A 1 101 ? -5.163 1.109 3.618 1.00 98.06 101 PHE A C 1
ATOM 807 O O . PHE A 1 101 ? -5.251 0.491 4.674 1.00 98.06 101 PHE A O 1
ATOM 814 N N . HIS A 1 102 ? -4.924 2.424 3.594 1.00 98.00 102 HIS A N 1
ATOM 815 C CA . HIS A 1 102 ? -4.758 3.203 4.824 1.00 98.00 102 HIS A CA 1
ATOM 816 C C . HIS A 1 102 ? -6.015 3.119 5.700 1.00 98.00 102 HIS A C 1
ATOM 818 O O . HIS A 1 102 ? -5.930 2.903 6.911 1.00 98.00 102 HIS A O 1
ATOM 824 N N . ILE A 1 103 ? -7.198 3.242 5.089 1.00 97.44 103 ILE A N 1
ATOM 825 C CA . ILE A 1 103 ? -8.477 3.157 5.803 1.00 97.44 103 ILE A CA 1
ATOM 826 C C . ILE A 1 103 ? -8.668 1.763 6.416 1.00 97.44 103 ILE A C 1
ATOM 828 O O . ILE A 1 103 ? -8.945 1.650 7.610 1.00 97.44 103 ILE A O 1
ATOM 832 N N . LEU A 1 104 ? -8.458 0.696 5.641 1.00 97.81 104 LEU A N 1
ATOM 833 C CA . LEU A 1 104 ? -8.624 -0.678 6.117 1.00 97.81 104 LEU A CA 1
ATOM 834 C C . LEU A 1 104 ? -7.622 -1.031 7.227 1.00 97.81 104 LEU A C 1
ATOM 836 O O . LEU A 1 104 ? -8.002 -1.617 8.242 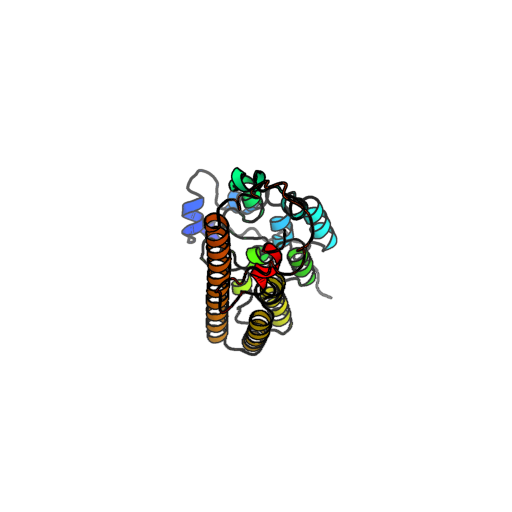1.00 97.81 104 LEU A O 1
ATOM 840 N N . LEU A 1 105 ? -6.346 -0.681 7.056 1.00 97.44 105 LEU A N 1
ATOM 841 C CA . LEU A 1 105 ? -5.284 -1.054 7.994 1.00 97.44 105 LEU A CA 1
ATOM 842 C C . LEU A 1 105 ? -5.288 -0.184 9.259 1.00 97.44 105 LEU A C 1
ATOM 844 O O . LEU A 1 105 ? -4.880 -0.651 10.324 1.00 97.44 105 LEU A O 1
ATOM 848 N N . SER A 1 106 ? -5.826 1.037 9.197 1.00 96.44 106 SER A N 1
ATOM 849 C CA . SER A 1 106 ? -6.061 1.869 10.387 1.00 96.44 106 SER A CA 1
ATOM 850 C C . SER A 1 106 ? -7.266 1.423 11.227 1.00 96.44 106 SER A C 1
ATOM 852 O O . SER A 1 106 ? -7.359 1.802 12.397 1.00 96.44 106 SER A O 1
ATOM 854 N N . SER A 1 107 ? -8.150 0.575 10.683 1.00 94.69 107 SER A N 1
ATOM 855 C CA . SER A 1 107 ? -9.311 0.029 11.397 1.00 94.69 107 SER A CA 1
ATOM 856 C C . SER A 1 107 ? -8.912 -0.735 12.667 1.00 94.69 107 SER A C 1
ATOM 858 O O . SER A 1 107 ? -7.841 -1.355 12.758 1.00 94.69 107 SER A O 1
ATOM 860 N N . SER A 1 108 ? -9.807 -0.720 13.660 1.00 90.56 108 SER A N 1
ATOM 861 C CA . SER A 1 108 ? -9.685 -1.533 14.875 1.00 90.56 108 SER A CA 1
ATOM 862 C C . SER A 1 108 ? -9.808 -3.027 14.571 1.00 90.56 108 SER A C 1
ATOM 864 O O . SER A 1 108 ? -9.154 -3.840 15.224 1.00 90.56 108 SER A O 1
ATOM 866 N N . THR A 1 109 ? -10.583 -3.388 13.545 1.00 92.62 109 THR A N 1
ATOM 867 C CA . THR A 1 109 ? -10.757 -4.758 13.056 1.00 92.62 109 THR A CA 1
ATOM 868 C C . THR A 1 109 ? -10.125 -4.894 11.676 1.00 92.62 109 THR A C 1
ATOM 870 O O . THR A 1 109 ? -10.779 -4.704 10.650 1.00 92.62 109 THR A O 1
ATOM 873 N N . LYS A 1 110 ? -8.834 -5.224 11.645 1.00 93.31 110 LYS A N 1
ATOM 874 C CA . LYS A 1 110 ? -8.099 -5.436 10.393 1.00 93.31 110 LYS A CA 1
ATOM 875 C C . LYS A 1 110 ? -8.493 -6.782 9.792 1.00 93.31 110 LYS A C 1
ATOM 877 O O . LYS A 1 110 ? -8.280 -7.825 10.409 1.00 93.31 110 LYS A O 1
ATOM 882 N N . ARG A 1 111 ? -9.076 -6.758 8.597 1.00 96.94 111 ARG A N 1
ATOM 883 C CA . ARG A 1 111 ? -9.623 -7.945 7.936 1.00 96.94 111 ARG A CA 1
ATOM 884 C C . ARG A 1 111 ? -8.760 -8.398 6.772 1.00 96.94 111 ARG A C 1
ATOM 886 O O . ARG A 1 111 ? -8.599 -7.671 5.797 1.00 96.94 111 ARG A O 1
ATOM 893 N N . LYS A 1 112 ? -8.230 -9.618 6.885 1.00 98.00 112 LYS A N 1
ATOM 894 C CA . LYS A 1 112 ? -7.346 -10.230 5.884 1.00 98.00 112 LYS A CA 1
ATOM 895 C C . LYS A 1 112 ? -8.039 -10.453 4.541 1.00 98.00 112 LYS A C 1
ATOM 897 O O . LYS A 1 112 ? -7.426 -10.225 3.512 1.00 98.00 112 LYS A O 1
ATOM 902 N N . ASP A 1 113 ? -9.295 -10.877 4.549 1.00 98.19 113 ASP A N 1
ATOM 903 C CA . ASP A 1 113 ? -10.063 -11.143 3.332 1.00 98.19 113 ASP A CA 1
ATOM 904 C C . ASP A 1 113 ? -10.343 -9.866 2.529 1.00 98.19 113 ASP A C 1
ATOM 906 O O . ASP A 1 113 ? -10.128 -9.842 1.321 1.00 98.19 113 ASP A O 1
ATOM 910 N N . LEU A 1 114 ? -10.717 -8.774 3.205 1.00 98.25 114 LEU A N 1
ATOM 911 C CA . LEU A 1 114 ? -10.865 -7.470 2.552 1.00 98.25 114 LEU A CA 1
ATOM 912 C C . LEU A 1 114 ? -9.524 -6.942 2.028 1.00 98.25 114 LEU A C 1
ATOM 914 O O . LEU A 1 114 ? -9.484 -6.334 0.964 1.00 98.25 114 LEU A O 1
ATOM 918 N N . LEU A 1 115 ? -8.427 -7.182 2.755 1.00 98.38 115 LEU A N 1
ATOM 919 C CA . LEU A 1 115 ? -7.095 -6.784 2.306 1.00 98.38 115 LEU A CA 1
ATOM 920 C C . LEU A 1 115 ? -6.707 -7.512 1.017 1.00 98.38 115 LEU A C 1
ATOM 922 O O . LEU A 1 115 ? -6.261 -6.855 0.087 1.00 98.38 115 LEU A O 1
ATOM 926 N N . ILE A 1 116 ? -6.899 -8.832 0.950 1.00 98.06 116 ILE A N 1
ATOM 927 C CA . ILE A 1 116 ? -6.608 -9.624 -0.256 1.00 98.06 116 ILE A CA 1
ATOM 928 C C . ILE A 1 116 ? -7.392 -9.074 -1.452 1.00 98.06 116 ILE A C 1
ATOM 930 O O . ILE A 1 116 ? -6.784 -8.755 -2.467 1.00 98.06 116 ILE A O 1
ATOM 934 N N . ALA A 1 117 ? -8.697 -8.824 -1.291 1.00 97.44 117 ALA A N 1
ATOM 935 C CA . ALA A 1 117 ? -9.518 -8.236 -2.350 1.00 97.44 117 ALA A CA 1
ATOM 936 C C . ALA A 1 117 ? -8.966 -6.895 -2.871 1.00 97.44 117 ALA A C 1
ATOM 938 O O . ALA A 1 117 ? -9.011 -6.632 -4.071 1.00 97.44 117 ALA A O 1
ATOM 939 N N . LEU A 1 118 ? -8.424 -6.048 -1.986 1.00 97.06 118 LEU A N 1
ATOM 940 C CA . LEU A 1 118 ? -7.764 -4.807 -2.397 1.00 97.06 118 LEU A CA 1
ATOM 941 C C . LEU A 1 118 ? -6.422 -5.061 -3.101 1.00 97.06 118 LEU A C 1
ATOM 943 O O . LEU A 1 118 ? -6.139 -4.392 -4.089 1.00 97.06 118 LEU A O 1
ATOM 947 N N . LEU A 1 119 ? -5.593 -5.990 -2.611 1.00 96.31 119 LEU A N 1
ATOM 948 C CA . LEU A 1 119 ? -4.285 -6.311 -3.209 1.00 96.31 119 LEU A CA 1
ATOM 949 C C . LEU A 1 119 ? -4.415 -6.924 -4.614 1.00 96.31 119 LEU A C 1
ATOM 951 O O . LEU A 1 119 ? -3.538 -6.705 -5.454 1.00 96.31 119 LEU A O 1
ATOM 955 N N . ASP A 1 120 ? -5.506 -7.651 -4.858 1.00 95.00 120 ASP A N 1
ATOM 956 C CA . ASP A 1 120 ? -5.838 -8.231 -6.161 1.00 95.00 120 ASP A CA 1
ATOM 957 C C . ASP A 1 120 ? -6.309 -7.164 -7.161 1.00 95.00 120 ASP A C 1
ATOM 959 O O . ASP A 1 120 ? -6.055 -7.277 -8.357 1.00 95.00 120 ASP A O 1
ATOM 963 N N . ALA A 1 121 ? -6.993 -6.121 -6.679 1.00 93.31 121 ALA A N 1
ATOM 964 C CA . ALA A 1 121 ? -7.635 -5.117 -7.528 1.00 93.31 121 ALA A CA 1
ATOM 965 C C . ALA A 1 121 ? -6.812 -3.837 -7.748 1.00 93.31 121 ALA A C 1
ATOM 967 O O . ALA A 1 121 ? -7.041 -3.129 -8.728 1.00 93.31 121 ALA A O 1
ATOM 968 N N . TYR A 1 122 ? -5.890 -3.506 -6.840 1.00 92.94 122 TYR A N 1
ATOM 969 C CA . TYR A 1 122 ? -5.046 -2.314 -6.937 1.00 92.94 122 TYR A CA 1
ATOM 970 C C . TYR A 1 122 ? -3.596 -2.677 -7.279 1.00 92.94 122 TYR A C 1
ATOM 972 O O . TYR A 1 122 ? -3.066 -3.672 -6.778 1.00 92.94 122 TYR A O 1
ATOM 980 N N . PRO A 1 123 ? -2.898 -1.834 -8.060 1.00 90.94 123 PRO A N 1
ATOM 981 C CA . PRO A 1 123 ? -1.488 -2.041 -8.338 1.00 90.94 123 PRO A CA 1
ATOM 982 C C . PRO A 1 123 ? -0.638 -1.811 -7.082 1.00 90.94 123 PRO A C 1
ATOM 984 O O . PRO A 1 123 ? -0.920 -0.936 -6.257 1.00 90.94 123 PRO A O 1
ATOM 987 N N . ALA A 1 124 ? 0.461 -2.561 -6.971 1.00 92.50 124 ALA A N 1
ATOM 988 C CA . ALA A 1 124 ? 1.327 -2.582 -5.791 1.00 92.50 124 ALA A CA 1
ATOM 989 C C . ALA A 1 124 ? 1.835 -1.194 -5.355 1.00 92.50 124 ALA A C 1
ATOM 991 O O . ALA A 1 124 ? 1.954 -0.924 -4.161 1.00 92.50 124 ALA A O 1
ATOM 992 N N . HIS A 1 125 ? 2.089 -0.276 -6.296 1.00 90.62 125 HIS A N 1
ATOM 993 C CA . HIS A 1 125 ? 2.607 1.063 -5.987 1.00 90.62 125 HIS A CA 1
ATOM 994 C C . HIS A 1 125 ? 1.648 1.913 -5.129 1.00 90.62 125 HIS A C 1
ATOM 996 O O . HIS A 1 125 ? 2.091 2.839 -4.450 1.00 90.62 125 HIS A O 1
ATOM 1002 N N . VAL A 1 126 ? 0.347 1.593 -5.099 1.00 94.19 126 VAL A N 1
ATOM 1003 C CA . VAL A 1 126 ? -0.643 2.289 -4.254 1.00 94.19 126 VAL A CA 1
ATOM 1004 C C . VAL A 1 126 ? -0.363 2.070 -2.762 1.00 94.19 126 VAL A C 1
ATOM 1006 O O . VAL A 1 126 ? -0.681 2.940 -1.952 1.00 94.19 126 VAL A O 1
ATOM 1009 N N . LEU A 1 127 ? 0.289 0.965 -2.382 1.00 96.19 127 LEU A N 1
ATOM 1010 C CA . LEU A 1 127 ? 0.722 0.709 -0.999 1.00 96.19 127 LEU A CA 1
ATOM 1011 C C . LEU A 1 127 ? 1.847 1.650 -0.543 1.00 96.19 127 LEU A C 1
ATOM 1013 O O . LEU A 1 127 ? 1.970 1.913 0.653 1.00 96.19 127 LEU A O 1
ATOM 1017 N N . GLY A 1 128 ? 2.650 2.156 -1.485 1.00 95.25 128 GLY A N 1
ATOM 1018 C CA . GLY A 1 128 ? 3.749 3.088 -1.222 1.00 95.25 128 GLY A CA 1
ATOM 1019 C C . GLY A 1 128 ? 3.326 4.554 -1.136 1.00 95.25 128 GLY A C 1
ATOM 1020 O O . GLY A 1 128 ? 4.144 5.391 -0.752 1.00 95.25 128 GLY A O 1
ATOM 1021 N N . ARG A 1 129 ? 2.068 4.876 -1.482 1.00 95.31 129 ARG A N 1
ATOM 1022 C CA . ARG A 1 129 ? 1.510 6.228 -1.343 1.00 95.31 129 ARG A CA 1
ATOM 1023 C C . ARG A 1 129 ? 1.518 6.639 0.126 1.00 95.31 129 ARG A C 1
ATOM 1025 O O . ARG A 1 129 ? 1.175 5.839 0.992 1.00 95.31 129 ARG A O 1
ATOM 1032 N N . GLN A 1 130 ? 1.894 7.886 0.368 1.00 96.56 130 GLN A N 1
ATOM 1033 C CA . GLN A 1 130 ? 1.853 8.503 1.684 1.00 96.56 130 GLN A CA 1
ATOM 1034 C C . GLN A 1 130 ? 0.545 9.278 1.849 1.00 96.56 130 GLN A C 1
ATOM 1036 O O . GLN A 1 130 ? 0.072 9.888 0.892 1.00 96.56 130 GLN A O 1
ATOM 1041 N N . ASP A 1 131 ? -0.020 9.244 3.052 1.00 95.81 131 ASP A N 1
ATOM 1042 C CA . ASP A 1 131 ? -1.108 10.130 3.455 1.00 95.81 131 ASP A CA 1
ATOM 1043 C C . ASP A 1 131 ? -0.599 11.560 3.718 1.00 95.81 131 ASP A C 1
ATOM 1045 O O . ASP A 1 131 ? 0.605 11.833 3.711 1.00 95.81 131 ASP A O 1
ATOM 1049 N N . ILE A 1 132 ? -1.510 12.466 4.083 1.00 93.81 132 ILE A N 1
ATOM 1050 C CA . ILE A 1 132 ? -1.178 13.863 4.416 1.00 93.81 132 ILE A CA 1
ATOM 1051 C C . ILE A 1 132 ? -0.189 14.019 5.593 1.00 93.81 132 ILE A C 1
ATOM 1053 O O . ILE A 1 132 ? 0.290 15.117 5.891 1.00 93.81 132 ILE A O 1
ATOM 1057 N N . ARG A 1 133 ? 0.092 12.941 6.331 1.00 94.31 133 ARG A N 1
ATOM 1058 C CA . ARG A 1 133 ? 1.039 12.906 7.451 1.00 94.31 133 ARG A CA 1
ATOM 1059 C C . ARG A 1 133 ? 2.355 12.219 7.079 1.00 94.31 133 ARG A C 1
ATOM 1061 O O . ARG A 1 133 ? 3.201 12.078 7.960 1.00 94.31 133 ARG A O 1
ATOM 1068 N N . GLY A 1 134 ? 2.532 11.805 5.827 1.00 96.06 134 GLY A N 1
ATOM 1069 C CA . GLY A 1 134 ? 3.718 11.097 5.355 1.00 96.06 134 GLY A CA 1
ATOM 1070 C C . GLY A 1 134 ? 3.722 9.595 5.657 1.00 96.06 134 GLY A C 1
ATOM 1071 O O . GLY A 1 134 ? 4.726 8.941 5.377 1.00 96.06 134 GLY A O 1
ATOM 1072 N N . ASN A 1 135 ? 2.645 9.038 6.224 1.00 97.44 135 ASN A N 1
ATOM 1073 C CA . ASN A 1 135 ? 2.570 7.613 6.555 1.00 97.44 135 ASN A CA 1
ATOM 1074 C C . ASN A 1 135 ? 2.075 6.824 5.350 1.00 97.44 135 ASN A C 1
ATOM 1076 O O . ASN A 1 135 ? 1.108 7.214 4.701 1.00 97.44 135 ASN A O 1
ATOM 1080 N N . ARG A 1 136 ? 2.693 5.676 5.107 1.00 97.69 136 ARG A N 1
ATOM 1081 C CA . ARG A 1 136 ? 2.234 4.665 4.156 1.00 97.69 136 ARG A CA 1
ATOM 1082 C C . ARG A 1 136 ? 1.233 3.733 4.830 1.00 97.69 136 ARG A C 1
ATOM 1084 O O . ARG A 1 136 ? 1.169 3.630 6.056 1.00 97.69 136 ARG A O 1
ATOM 1091 N N . ALA A 1 137 ? 0.486 2.970 4.036 1.00 97.56 137 ALA A N 1
ATOM 1092 C CA . ALA A 1 137 ? -0.537 2.066 4.562 1.00 97.56 137 ALA A CA 1
ATOM 1093 C C . ALA A 1 137 ? 0.041 1.016 5.536 1.00 97.56 137 ALA A C 1
ATOM 1095 O O . ALA A 1 137 ? -0.574 0.706 6.558 1.00 97.56 137 ALA A O 1
ATOM 1096 N N . MET A 1 138 ? 1.246 0.515 5.252 1.00 97.56 138 MET A N 1
ATOM 1097 C CA . MET A 1 138 ? 1.957 -0.466 6.082 1.00 97.56 138 MET A CA 1
ATOM 1098 C C . MET A 1 138 ? 2.384 0.097 7.447 1.00 97.56 138 MET A C 1
ATOM 1100 O O . MET A 1 138 ? 2.433 -0.650 8.425 1.00 97.56 138 MET A O 1
ATOM 1104 N N . ASP A 1 139 ? 2.586 1.410 7.577 1.00 97.81 139 ASP A N 1
ATOM 1105 C CA . ASP A 1 139 ? 2.992 2.031 8.847 1.00 97.81 139 ASP A CA 1
ATOM 1106 C C . ASP A 1 139 ? 1.889 1.899 9.914 1.00 97.81 139 ASP A C 1
ATOM 1108 O O . ASP A 1 139 ? 2.165 1.776 11.110 1.00 97.81 139 ASP A O 1
ATOM 1112 N N . TYR A 1 140 ? 0.624 1.794 9.488 1.00 97.25 140 TYR A N 1
ATOM 1113 C CA . TYR A 1 140 ? -0.524 1.534 10.368 1.00 97.25 140 TYR A CA 1
ATOM 1114 C C . TYR A 1 140 ? -0.549 0.110 10.940 1.00 97.25 140 TYR A C 1
ATOM 1116 O O . TYR A 1 140 ? -1.255 -0.152 11.921 1.00 97.25 140 TYR A O 1
ATOM 1124 N N . LEU A 1 141 ? 0.221 -0.814 10.360 1.00 97.31 141 LEU A N 1
ATOM 1125 C CA . LEU A 1 141 ? 0.416 -2.157 10.898 1.00 97.31 141 LEU A CA 1
ATOM 1126 C C . LEU A 1 141 ? 1.548 -2.212 11.930 1.00 97.31 141 LEU A C 1
ATOM 1128 O O . LEU A 1 141 ? 1.532 -3.114 12.772 1.00 97.31 141 LEU A O 1
ATOM 1132 N N . ASN A 1 142 ? 2.469 -1.238 11.954 1.00 96.88 142 ASN A N 1
ATOM 1133 C CA . ASN A 1 142 ? 3.551 -1.171 12.940 1.00 96.88 142 ASN A CA 1
ATOM 1134 C C . ASN A 1 142 ? 3.065 -0.684 14.323 1.00 96.88 142 ASN A C 1
ATOM 1136 O O . ASN A 1 142 ? 3.442 0.370 14.842 1.00 96.88 142 ASN A O 1
ATOM 1140 N N . CYS A 1 143 ? 2.189 -1.464 14.946 1.00 93.88 143 CYS A N 1
ATOM 1141 C CA . CYS A 1 143 ? 1.598 -1.157 16.242 1.00 93.88 143 CYS A CA 1
ATOM 1142 C C . CYS A 1 143 ? 2.312 -1.879 17.398 1.00 93.88 143 CYS A C 1
ATOM 1144 O O . CYS A 1 143 ? 3.093 -2.811 17.209 1.00 93.88 143 CYS A O 1
ATOM 1146 N N . LYS A 1 144 ? 2.029 -1.451 18.636 1.00 93.75 144 LYS A N 1
ATOM 1147 C CA . LYS A 1 144 ? 2.604 -2.067 19.848 1.00 93.75 144 LYS A CA 1
ATOM 1148 C C . LYS A 1 144 ? 2.192 -3.537 20.010 1.00 93.75 144 LYS A C 1
ATOM 1150 O O . LYS 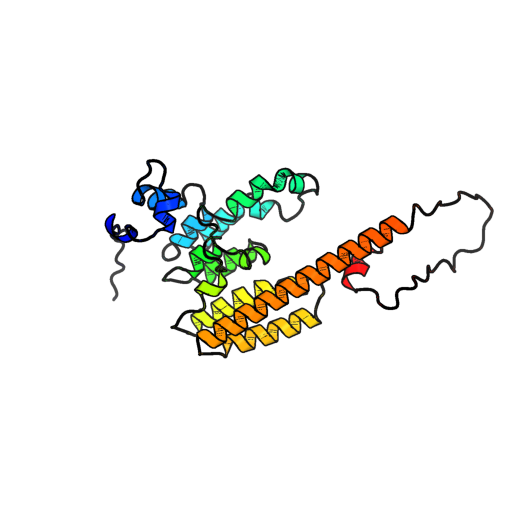A 1 144 ? 2.932 -4.319 20.596 1.00 93.75 144 LYS A O 1
ATOM 1155 N N . LEU A 1 145 ? 1.011 -3.905 19.514 1.00 94.12 145 LEU A N 1
ATOM 1156 C CA . LEU A 1 145 ? 0.482 -5.258 19.615 1.00 94.12 145 LEU A CA 1
ATOM 1157 C C . LEU A 1 145 ? 0.860 -6.072 18.367 1.00 94.12 145 LEU A C 1
ATOM 1159 O O . LEU A 1 145 ? 0.142 -6.074 17.371 1.00 94.12 145 LEU A O 1
ATOM 1163 N N . TRP A 1 146 ? 1.987 -6.777 18.438 1.00 97.00 146 TRP A N 1
ATOM 1164 C CA . TRP A 1 146 ? 2.553 -7.535 17.318 1.00 97.00 146 TRP A CA 1
ATOM 1165 C C . TRP A 1 146 ? 2.097 -9.000 17.289 1.00 97.00 146 TRP A C 1
ATOM 1167 O O . TRP A 1 146 ? 2.880 -9.922 17.510 1.00 97.00 146 TRP A O 1
ATOM 1177 N N . THR A 1 147 ? 0.798 -9.218 17.072 1.00 97.06 147 THR A N 1
ATOM 1178 C CA . THR A 1 147 ? 0.222 -10.574 17.002 1.00 97.06 147 THR A CA 1
ATOM 1179 C C . THR A 1 147 ? 0.524 -11.262 15.671 1.00 97.06 147 THR A C 1
ATOM 1181 O O . THR A 1 147 ? 0.796 -10.600 14.670 1.00 97.06 147 THR A O 1
ATOM 1184 N N . ASP A 1 148 ? 0.378 -12.588 15.620 1.00 97.69 148 ASP A N 1
ATOM 1185 C CA . ASP A 1 148 ? 0.538 -13.359 14.377 1.00 97.69 148 ASP A CA 1
ATOM 1186 C C . ASP A 1 148 ? -0.444 -12.927 13.282 1.00 97.69 148 ASP A C 1
ATOM 1188 O O . ASP A 1 148 ? -0.099 -12.911 12.103 1.00 97.69 148 ASP A O 1
ATOM 1192 N N . SER A 1 149 ? -1.649 -12.487 13.660 1.00 97.00 149 SER A N 1
ATOM 1193 C CA . SER A 1 149 ? -2.601 -11.922 12.701 1.00 97.00 149 SER A CA 1
ATOM 1194 C C . SER A 1 149 ? -2.091 -10.615 12.092 1.00 97.00 149 SER A C 1
ATOM 1196 O O . SER A 1 149 ? -2.284 -10.399 10.900 1.00 97.00 149 SER A O 1
ATOM 1198 N N . VAL A 1 150 ? -1.459 -9.736 12.879 1.00 97.12 150 VAL A N 1
ATOM 1199 C CA . VAL A 1 150 ? -0.885 -8.481 12.365 1.00 97.12 150 VAL A CA 1
ATOM 1200 C C . VAL A 1 150 ? 0.349 -8.774 11.512 1.00 97.12 150 VAL A C 1
ATOM 1202 O O . VAL A 1 150 ? 0.473 -8.200 10.434 1.00 97.12 150 VAL A O 1
ATOM 1205 N N . LYS A 1 151 ? 1.203 -9.717 11.932 1.00 98.12 151 LYS A N 1
ATOM 1206 C CA . LYS A 1 151 ? 2.340 -10.204 11.134 1.00 98.12 151 LYS A CA 1
ATOM 1207 C C . LYS A 1 151 ? 1.890 -10.733 9.775 1.00 98.12 151 LYS A C 1
ATOM 1209 O O . LYS A 1 151 ? 2.465 -10.353 8.766 1.00 98.12 151 LYS A O 1
ATOM 1214 N N . ALA A 1 152 ? 0.831 -11.541 9.734 1.00 98.38 152 ALA A N 1
ATOM 1215 C CA . ALA A 1 152 ? 0.301 -12.077 8.483 1.00 98.38 152 ALA A CA 1
ATOM 1216 C C . ALA A 1 152 ? -0.211 -10.976 7.538 1.00 98.38 152 ALA A C 1
ATOM 1218 O O . ALA A 1 152 ? -0.022 -11.072 6.330 1.00 98.38 152 ALA A O 1
ATOM 1219 N N . LEU A 1 153 ? -0.848 -9.927 8.071 1.00 98.25 153 LEU A N 1
ATOM 1220 C CA . LEU A 1 153 ? -1.258 -8.772 7.266 1.00 98.25 153 LEU A CA 1
ATOM 1221 C C . LEU A 1 153 ? -0.047 -7.979 6.769 1.00 98.25 153 LEU A C 1
ATOM 1223 O O . LEU A 1 153 ? -0.012 -7.627 5.596 1.00 98.25 153 LEU A O 1
ATOM 1227 N N . MET A 1 154 ? 0.943 -7.743 7.640 1.00 98.44 154 MET A N 1
ATOM 1228 C CA . MET A 1 154 ? 2.178 -7.040 7.285 1.00 98.44 154 MET A CA 1
ATOM 1229 C C . MET A 1 154 ? 2.924 -7.774 6.173 1.00 98.44 154 MET A C 1
ATOM 1231 O O . MET A 1 154 ? 3.350 -7.146 5.208 1.00 98.44 154 MET A O 1
ATOM 1235 N N . GLN A 1 155 ? 3.043 -9.097 6.294 1.00 98.44 155 GLN A N 1
ATOM 1236 C CA . GLN A 1 155 ? 3.681 -9.948 5.299 1.00 98.44 155 GLN A CA 1
ATOM 1237 C C . GLN A 1 155 ? 3.020 -9.775 3.932 1.00 98.44 155 GLN A C 1
ATOM 1239 O O . GLN A 1 155 ? 3.703 -9.408 2.986 1.00 98.44 155 GLN A O 1
ATOM 1244 N N . LEU A 1 156 ? 1.693 -9.939 3.855 1.00 98.44 156 LEU A N 1
ATOM 1245 C CA . LEU A 1 156 ? 0.946 -9.788 2.603 1.00 98.44 156 LEU A CA 1
ATOM 1246 C C . LEU A 1 156 ? 1.152 -8.410 1.969 1.00 98.44 156 LEU A C 1
ATOM 1248 O O . LEU A 1 156 ? 1.366 -8.310 0.765 1.00 98.44 156 LEU A O 1
ATOM 1252 N N . THR A 1 157 ? 1.097 -7.341 2.769 1.00 98.19 157 THR A N 1
ATOM 1253 C CA . THR A 1 157 ? 1.291 -5.983 2.245 1.00 98.19 157 THR A CA 1
ATOM 1254 C C . THR A 1 157 ? 2.717 -5.733 1.773 1.00 98.19 157 THR A C 1
ATOM 1256 O O . THR A 1 157 ? 2.901 -5.119 0.726 1.00 98.19 157 THR A O 1
ATOM 1259 N N . LEU A 1 158 ? 3.722 -6.200 2.520 1.00 98.31 158 LEU A N 1
ATOM 1260 C CA . LEU A 1 158 ? 5.120 -5.983 2.166 1.00 98.31 158 LEU A CA 1
ATOM 1261 C C . LEU A 1 158 ? 5.523 -6.818 0.955 1.00 98.31 158 LEU A C 1
ATOM 1263 O O . LEU A 1 158 ? 6.125 -6.267 0.043 1.00 98.31 158 LEU A O 1
ATOM 1267 N N . GLU A 1 159 ? 5.160 -8.102 0.912 1.00 98.12 159 GLU A N 1
ATOM 1268 C CA . GLU A 1 159 ? 5.435 -8.973 -0.239 1.00 98.12 159 GLU A CA 1
ATOM 1269 C C . GLU A 1 159 ? 4.815 -8.395 -1.513 1.00 98.12 159 GLU A C 1
ATOM 1271 O O . GLU A 1 159 ? 5.509 -8.252 -2.517 1.00 98.12 159 GLU A O 1
ATOM 1276 N N . ARG A 1 160 ? 3.560 -7.932 -1.447 1.00 97.31 160 ARG A N 1
ATOM 1277 C CA . ARG A 1 160 ? 2.917 -7.278 -2.591 1.00 97.31 160 ARG A CA 1
ATOM 1278 C C . ARG A 1 160 ? 3.633 -5.993 -3.012 1.00 97.31 160 ARG A C 1
ATOM 1280 O O . ARG A 1 160 ? 3.792 -5.739 -4.201 1.00 97.31 160 ARG A O 1
ATOM 1287 N N . TYR A 1 161 ? 4.032 -5.158 -2.052 1.00 96.88 161 TYR A N 1
ATOM 1288 C CA . TYR A 1 161 ? 4.667 -3.868 -2.332 1.00 96.88 161 TYR A CA 1
ATOM 1289 C C . TYR A 1 161 ? 6.092 -4.007 -2.889 1.00 96.88 161 TYR A C 1
ATOM 1291 O O . TYR A 1 161 ? 6.467 -3.245 -3.784 1.00 96.88 161 TYR A O 1
ATOM 1299 N N . THR A 1 162 ? 6.878 -4.949 -2.361 1.00 97.19 162 THR A N 1
ATOM 1300 C CA . THR A 1 162 ? 8.303 -5.100 -2.679 1.00 97.19 162 THR A CA 1
ATOM 1301 C C . THR A 1 162 ? 8.567 -6.276 -3.615 1.00 97.19 162 THR A C 1
ATOM 1303 O O . THR A 1 162 ? 9.045 -6.075 -4.727 1.00 97.19 162 THR A O 1
ATOM 1306 N N . VAL A 1 163 ? 8.245 -7.495 -3.187 1.00 96.75 163 VAL A N 1
ATOM 1307 C CA . VAL A 1 163 ? 8.645 -8.752 -3.837 1.00 96.75 163 VAL A CA 1
ATOM 1308 C C . VAL A 1 163 ? 7.950 -8.925 -5.182 1.00 96.75 163 VAL A C 1
ATOM 1310 O O . VAL A 1 163 ? 8.643 -9.056 -6.193 1.00 96.75 163 VAL A O 1
ATOM 1313 N N . ASP A 1 164 ? 6.615 -8.874 -5.198 1.00 93.81 164 ASP A N 1
ATOM 1314 C CA . ASP A 1 164 ? 5.811 -9.029 -6.418 1.00 93.81 164 ASP A CA 1
ATOM 1315 C C . ASP A 1 164 ? 6.184 -7.953 -7.434 1.00 93.81 164 ASP A C 1
ATOM 1317 O O . ASP A 1 164 ? 6.498 -8.236 -8.585 1.00 93.81 164 ASP A O 1
ATOM 1321 N N . ARG A 1 165 ? 6.248 -6.704 -6.970 1.00 92.00 165 ARG A N 1
ATOM 1322 C CA . ARG A 1 165 ? 6.545 -5.556 -7.822 1.00 92.00 165 ARG A CA 1
ATOM 1323 C C . ARG A 1 165 ? 7.919 -5.647 -8.489 1.00 92.00 165 ARG A C 1
ATOM 1325 O O . ARG A 1 165 ? 8.046 -5.300 -9.656 1.00 92.00 165 ARG A O 1
ATOM 1332 N N . LEU A 1 166 ? 8.945 -6.093 -7.762 1.00 92.25 166 LEU A N 1
ATOM 1333 C CA . LEU A 1 166 ? 10.281 -6.314 -8.329 1.00 92.25 166 LEU A CA 1
ATOM 1334 C C . LEU A 1 166 ? 10.323 -7.538 -9.248 1.00 92.25 166 LEU A C 1
ATOM 1336 O O . LEU A 1 166 ? 11.081 -7.548 -10.218 1.00 92.25 166 LEU A O 1
ATOM 1340 N N . SER A 1 167 ? 9.517 -8.559 -8.953 1.00 90.75 167 SER A N 1
ATOM 1341 C CA . SER A 1 167 ? 9.367 -9.728 -9.820 1.00 90.75 167 SER A CA 1
ATOM 1342 C C . SER A 1 167 ? 8.749 -9.342 -11.164 1.00 90.75 167 SER A C 1
ATOM 1344 O O . SER A 1 167 ? 9.214 -9.817 -12.197 1.00 90.75 167 SER A O 1
ATOM 1346 N N . ASP A 1 168 ? 7.769 -8.436 -11.170 1.00 87.38 168 ASP A N 1
ATOM 1347 C CA . ASP A 1 168 ? 7.143 -7.922 -12.395 1.00 87.38 168 ASP A CA 1
ATOM 1348 C C . ASP A 1 168 ? 8.140 -7.156 -13.289 1.00 87.38 168 ASP A C 1
ATOM 1350 O O . ASP A 1 168 ? 7.948 -7.066 -14.500 1.00 87.38 168 ASP A O 1
ATOM 1354 N N . TRP A 1 169 ? 9.235 -6.636 -12.720 1.00 86.06 169 TRP A N 1
ATOM 1355 C CA . TRP A 1 169 ? 10.334 -6.001 -13.467 1.00 86.06 169 TRP A CA 1
ATOM 1356 C C . TRP A 1 169 ? 11.417 -6.987 -13.931 1.00 86.06 169 TRP A C 1
ATOM 1358 O O . TRP A 1 169 ? 12.392 -6.586 -14.571 1.00 86.06 169 TRP A O 1
ATOM 1368 N N . GLY A 1 170 ? 11.279 -8.276 -13.605 1.00 89.31 170 GLY A N 1
ATOM 1369 C CA . GLY A 1 170 ? 12.288 -9.300 -13.888 1.00 89.31 170 GLY A CA 1
ATOM 1370 C C . GLY A 1 170 ? 13.542 -9.188 -13.012 1.00 89.31 170 GLY A C 1
ATOM 1371 O O . GLY A 1 170 ? 14.603 -9.691 -13.382 1.00 89.31 170 GLY A O 1
ATOM 1372 N N . CYS A 1 171 ? 13.457 -8.518 -11.857 1.00 90.12 171 CYS A N 1
ATOM 1373 C CA . CYS A 1 171 ? 14.585 -8.300 -10.950 1.00 90.12 171 CYS A CA 1
ATOM 1374 C C . CYS A 1 171 ? 14.662 -9.383 -9.854 1.00 90.12 171 CYS A C 1
ATOM 1376 O O . CYS A 1 171 ? 14.591 -9.079 -8.660 1.00 90.12 171 CYS A O 1
ATOM 1378 N N . ASP A 1 172 ? 14.840 -10.652 -10.238 1.00 92.44 172 ASP A N 1
ATOM 1379 C CA . ASP A 1 172 ? 14.772 -11.815 -9.327 1.00 92.44 172 ASP A CA 1
ATOM 1380 C C . ASP A 1 172 ? 15.711 -11.724 -8.115 1.00 92.44 172 ASP A C 1
ATOM 1382 O O . ASP A 1 172 ? 15.376 -12.141 -7.003 1.00 92.44 172 ASP A O 1
ATOM 1386 N N . GLU A 1 173 ? 16.921 -11.195 -8.310 1.00 93.56 173 GLU A N 1
ATOM 1387 C CA . GLU A 1 173 ? 17.886 -11.035 -7.221 1.00 93.56 173 GLU A CA 1
ATOM 1388 C C . GLU A 1 173 ? 17.411 -10.010 -6.185 1.00 93.56 173 GLU A C 1
ATOM 1390 O O . GLU A 1 173 ? 17.491 -10.265 -4.980 1.00 93.56 173 GLU A O 1
ATOM 1395 N N . TRP A 1 174 ? 16.871 -8.881 -6.648 1.00 95.06 174 TRP A N 1
ATOM 1396 C CA . TRP A 1 174 ? 16.335 -7.837 -5.778 1.00 95.06 174 TRP A CA 1
ATOM 1397 C C . TRP A 1 174 ? 15.069 -8.315 -5.072 1.00 95.06 174 TRP A C 1
ATOM 1399 O O . TRP A 1 174 ? 14.923 -8.089 -3.872 1.00 95.06 174 TRP A O 1
ATOM 1409 N N . SER A 1 175 ? 14.205 -9.050 -5.778 1.00 96.56 175 SER A N 1
ATOM 1410 C CA . SER A 1 175 ? 13.009 -9.675 -5.207 1.00 96.56 175 SER A CA 1
ATOM 1411 C C . SER A 1 175 ? 13.370 -10.647 -4.072 1.00 96.56 175 SER A C 1
ATOM 1413 O O . SER A 1 175 ? 12.860 -10.527 -2.957 1.00 96.56 175 SER A O 1
ATOM 1415 N N . ARG A 1 176 ? 14.363 -11.527 -4.280 1.00 97.12 176 ARG A N 1
ATOM 1416 C CA . ARG A 1 176 ? 14.852 -12.462 -3.244 1.00 97.12 176 ARG A CA 1
ATOM 1417 C C . ARG A 1 176 ? 15.439 -11.748 -2.027 1.00 97.12 176 ARG A C 1
ATOM 1419 O O . ARG A 1 176 ? 15.225 -12.178 -0.888 1.00 97.12 176 ARG A O 1
ATOM 1426 N N . ARG A 1 177 ? 16.192 -10.668 -2.259 1.00 97.44 177 ARG A N 1
ATOM 1427 C CA . ARG A 1 177 ? 16.709 -9.823 -1.177 1.00 97.44 177 ARG A CA 1
ATOM 1428 C C . ARG A 1 177 ? 15.552 -9.215 -0.387 1.00 97.44 177 ARG A C 1
ATOM 1430 O O . ARG A 1 177 ? 15.527 -9.375 0.828 1.00 97.44 177 ARG A O 1
ATOM 1437 N N . MET A 1 178 ? 14.568 -8.622 -1.061 1.00 98.00 178 MET A N 1
ATOM 1438 C CA . MET A 1 178 ? 13.393 -8.039 -0.409 1.00 98.00 178 MET A CA 1
ATOM 1439 C C . MET A 1 178 ? 12.589 -9.062 0.389 1.00 98.00 178 MET A C 1
ATOM 1441 O O . MET A 1 178 ? 12.244 -8.775 1.530 1.00 98.00 178 MET A O 1
ATOM 1445 N N . SER A 1 179 ? 12.375 -10.281 -0.117 1.00 98.25 179 SER A N 1
ATOM 1446 C CA . SER A 1 179 ? 11.759 -11.354 0.682 1.00 98.25 179 SER A CA 1
ATOM 1447 C C . SER A 1 179 ? 12.506 -11.606 1.994 1.00 98.25 179 SER A C 1
ATOM 1449 O O . SER A 1 179 ? 11.883 -11.847 3.028 1.00 98.25 179 SER A O 1
ATOM 1451 N N . SER A 1 180 ? 13.840 -11.540 1.974 1.00 98.19 180 SER A N 1
ATOM 1452 C CA . SER A 1 180 ? 14.655 -11.728 3.179 1.00 98.19 180 SER A CA 1
ATOM 1453 C C . SER A 1 180 ? 14.471 -10.576 4.174 1.00 98.19 180 SER A C 1
ATOM 1455 O O . SER A 1 180 ? 14.316 -10.837 5.368 1.00 98.19 180 SER A O 1
ATOM 1457 N N . GLU A 1 181 ? 14.409 -9.330 3.692 1.00 98.31 181 GLU A N 1
ATOM 1458 C CA . GLU A 1 181 ? 14.127 -8.145 4.520 1.00 98.31 181 GLU A CA 1
ATOM 1459 C C . GLU A 1 181 ? 12.720 -8.203 5.135 1.00 98.31 181 GLU A C 1
ATOM 1461 O O . GLU A 1 181 ? 12.544 -7.963 6.331 1.00 98.31 181 GLU A O 1
ATOM 1466 N N . VAL A 1 182 ? 11.712 -8.626 4.362 1.00 98.38 182 VAL A N 1
ATOM 1467 C CA . VAL A 1 182 ? 10.345 -8.825 4.872 1.00 98.38 182 VAL A CA 1
ATOM 1468 C C . VAL A 1 182 ? 10.340 -9.833 6.021 1.00 98.38 182 VAL A C 1
ATOM 1470 O O . VAL A 1 182 ? 9.777 -9.563 7.084 1.00 98.38 182 VAL A O 1
ATOM 1473 N N . LEU A 1 183 ? 11.018 -10.974 5.867 1.00 98.44 183 LEU A N 1
ATOM 1474 C CA . LEU A 1 183 ? 11.139 -11.960 6.944 1.00 98.44 183 LEU A CA 1
ATOM 1475 C C . LEU A 1 183 ? 11.873 -11.405 8.173 1.00 98.44 183 LEU A C 1
ATOM 1477 O O . LEU A 1 183 ? 11.525 -11.775 9.299 1.00 98.44 183 LEU A O 1
ATOM 1481 N N . ALA A 1 184 ? 12.865 -10.531 7.987 1.00 98.25 184 ALA A N 1
ATOM 1482 C CA . ALA A 1 184 ? 13.556 -9.865 9.088 1.00 98.25 184 ALA A CA 1
ATOM 1483 C C . ALA A 1 184 ? 12.607 -8.933 9.864 1.00 98.25 184 ALA A C 1
ATOM 1485 O O . ALA A 1 184 ? 12.512 -9.052 11.089 1.00 98.25 184 ALA A O 1
ATOM 1486 N N . ILE A 1 185 ? 11.820 -8.105 9.166 1.00 98.31 185 ILE A N 1
ATOM 1487 C CA . ILE A 1 185 ? 10.808 -7.218 9.771 1.00 98.31 185 ILE A CA 1
ATOM 1488 C C . ILE A 1 185 ? 9.784 -8.019 10.587 1.00 98.31 185 ILE A C 1
ATOM 1490 O O . ILE A 1 185 ? 9.432 -7.637 11.705 1.00 98.31 185 ILE A O 1
ATOM 1494 N N . LEU A 1 186 ? 9.315 -9.156 10.064 1.00 98.19 186 LEU A N 1
ATOM 1495 C CA . LEU A 1 186 ? 8.314 -9.994 10.738 1.00 98.19 186 LEU A CA 1
ATOM 1496 C C . LEU A 1 186 ? 8.828 -10.632 12.039 1.00 98.19 186 LEU A C 1
ATOM 1498 O O . LEU A 1 186 ? 8.038 -10.891 12.957 1.00 98.19 186 LEU A O 1
ATOM 1502 N N . ARG A 1 187 ? 10.139 -10.885 12.127 1.00 98.06 187 ARG A N 1
ATOM 1503 C CA . ARG A 1 187 ? 10.801 -11.454 13.313 1.00 98.06 187 ARG A CA 1
ATOM 1504 C C . ARG A 1 187 ? 11.089 -10.413 14.393 1.00 98.06 187 ARG A C 1
ATOM 1506 O O . ARG A 1 187 ? 11.219 -10.793 15.557 1.00 98.06 187 ARG A O 1
ATOM 1513 N N . GLU A 1 188 ? 11.166 -9.135 14.036 1.00 98.25 188 GLU A N 1
ATOM 1514 C CA . GLU A 1 188 ? 11.445 -8.059 14.983 1.00 98.25 188 GLU A CA 1
ATOM 1515 C C . GLU A 1 188 ? 10.201 -7.733 15.831 1.00 98.25 188 GLU A C 1
ATOM 1517 O O . GLU A 1 188 ? 9.099 -7.470 15.339 1.00 98.25 188 GLU A O 1
ATOM 1522 N N . ASN A 1 189 ? 10.365 -7.793 17.150 1.00 97.12 189 ASN A N 1
ATOM 1523 C CA . ASN A 1 189 ? 9.278 -7.568 18.101 1.00 97.12 189 ASN A CA 1
ATOM 1524 C C . ASN A 1 189 ? 9.269 -6.128 18.616 1.00 97.12 189 ASN A C 1
ATOM 1526 O O . ASN A 1 189 ? 8.199 -5.627 18.979 1.00 97.12 189 ASN A O 1
ATOM 1530 N N . ASP A 1 190 ? 10.426 -5.463 18.616 1.00 97.94 190 ASP A N 1
ATOM 1531 C CA . ASP A 1 190 ? 10.542 -4.066 18.997 1.00 97.94 190 ASP A CA 1
ATOM 1532 C C . ASP A 1 190 ? 9.958 -3.143 17.918 1.00 97.94 190 ASP A C 1
ATOM 1534 O O . ASP A 1 190 ? 10.232 -3.274 16.724 1.00 97.94 190 ASP A O 1
ATOM 1538 N N . LYS A 1 191 ? 9.114 -2.199 18.344 1.00 97.44 191 LYS A N 1
ATOM 1539 C CA . LYS A 1 191 ? 8.371 -1.334 17.421 1.00 97.44 191 LYS A CA 1
ATOM 1540 C C . LYS A 1 191 ? 9.292 -0.363 16.676 1.00 97.44 191 LYS A C 1
ATOM 1542 O O . LYS A 1 191 ? 9.080 -0.139 15.487 1.00 97.44 191 LYS A O 1
ATOM 1547 N N . GLU A 1 192 ? 10.266 0.221 17.370 1.00 98.06 192 GLU A N 1
ATOM 1548 C CA . GLU A 1 192 ? 11.165 1.237 16.811 1.00 98.06 192 GLU A CA 1
ATOM 1549 C C . GLU A 1 192 ? 12.140 0.598 15.822 1.00 98.06 192 GLU A C 1
ATOM 1551 O O . GLU A 1 192 ? 12.313 1.088 14.710 1.00 98.06 192 GLU A O 1
ATOM 1556 N N . ARG A 1 193 ? 12.689 -0.573 16.162 1.00 98.31 193 ARG A N 1
ATOM 1557 C CA . ARG A 1 193 ? 13.525 -1.347 15.233 1.00 98.31 193 ARG A CA 1
ATOM 1558 C C . ARG A 1 193 ? 12.767 -1.786 13.987 1.00 98.31 193 ARG A C 1
ATOM 1560 O O . ARG A 1 193 ? 13.311 -1.676 12.892 1.00 98.31 193 ARG A O 1
ATOM 1567 N N . ARG A 1 194 ? 11.509 -2.225 14.125 1.00 98.00 194 ARG A N 1
ATOM 1568 C CA . ARG A 1 194 ? 10.651 -2.497 12.959 1.00 98.00 194 ARG A CA 1
ATOM 1569 C C . ARG A 1 194 ? 10.421 -1.258 12.105 1.00 98.00 194 ARG A C 1
ATOM 1571 O O . ARG A 1 194 ? 10.413 -1.371 10.888 1.00 98.00 194 ARG A O 1
ATOM 1578 N N . GLU A 1 195 ? 10.200 -0.104 12.730 1.00 98.06 195 GLU A N 1
ATOM 1579 C CA . GLU A 1 195 ? 10.001 1.166 12.023 1.00 98.06 195 GLU A CA 1
ATOM 1580 C C . GLU A 1 195 ? 11.233 1.529 11.191 1.00 98.06 195 GLU A C 1
ATOM 1582 O O . GLU A 1 195 ? 11.109 1.839 10.010 1.00 98.06 195 GLU A O 1
ATOM 1587 N N . ASN A 1 196 ? 12.425 1.390 11.772 1.00 98.25 196 ASN A N 1
ATOM 1588 C CA . ASN A 1 196 ? 13.684 1.613 11.064 1.00 98.25 196 ASN A CA 1
ATOM 1589 C C . ASN A 1 196 ? 13.859 0.635 9.895 1.00 98.25 196 ASN A C 1
ATOM 1591 O O . ASN A 1 196 ? 14.137 1.071 8.783 1.00 98.25 196 ASN A O 1
ATOM 1595 N N . ALA A 1 197 ? 13.604 -0.660 10.107 1.00 98.31 197 ALA A N 1
ATOM 1596 C CA . ALA A 1 197 ? 13.692 -1.666 9.047 1.00 98.31 197 ALA A CA 1
ATOM 1597 C C . ALA A 1 197 ? 12.673 -1.430 7.910 1.00 98.31 197 ALA A C 1
ATOM 1599 O O . ALA A 1 197 ? 12.986 -1.633 6.734 1.00 98.31 197 ALA A O 1
ATOM 1600 N N . LEU A 1 198 ? 11.459 -0.963 8.234 1.00 98.19 198 LEU A N 1
ATOM 1601 C CA . LEU A 1 198 ? 10.471 -0.535 7.237 1.00 98.19 198 LEU A CA 1
ATOM 1602 C C . LEU A 1 198 ? 10.990 0.655 6.422 1.00 98.19 198 LEU A C 1
ATOM 1604 O O . LEU A 1 198 ? 10.927 0.618 5.196 1.00 98.19 198 LEU A O 1
ATOM 1608 N N . ASN A 1 199 ? 11.548 1.674 7.081 1.00 97.88 199 ASN A N 1
ATOM 1609 C CA . ASN A 1 199 ? 12.116 2.842 6.406 1.00 97.88 199 ASN A CA 1
ATOM 1610 C C . ASN A 1 199 ? 13.276 2.466 5.475 1.00 97.88 199 ASN A C 1
ATOM 1612 O O . ASN A 1 199 ? 13.271 2.866 4.314 1.00 97.88 199 ASN A O 1
ATOM 1616 N N . GLU A 1 200 ? 14.201 1.620 5.931 1.00 98.19 200 GLU A N 1
ATOM 1617 C CA . GLU A 1 200 ? 15.296 1.097 5.100 1.00 98.19 200 GLU A CA 1
ATOM 1618 C C . GLU A 1 200 ? 14.769 0.329 3.875 1.00 98.19 200 GLU A C 1
ATOM 1620 O O . GLU A 1 200 ? 15.281 0.476 2.759 1.00 98.19 200 GLU A O 1
ATOM 1625 N N . THR A 1 201 ? 13.698 -0.450 4.055 1.00 98.00 201 THR A N 1
ATOM 1626 C CA . THR A 1 201 ? 13.021 -1.155 2.956 1.00 98.00 201 THR A CA 1
ATOM 1627 C C . THR A 1 201 ? 12.409 -0.170 1.956 1.00 98.00 201 THR A C 1
ATOM 1629 O O . THR A 1 201 ? 12.551 -0.348 0.744 1.00 98.00 201 THR A O 1
ATOM 1632 N N . TYR A 1 202 ? 11.759 0.897 2.433 1.00 97.75 202 TYR A N 1
ATOM 1633 C CA . TYR A 1 202 ? 11.183 1.936 1.575 1.00 97.75 202 TYR A CA 1
ATOM 1634 C C . TYR A 1 202 ? 12.248 2.700 0.782 1.00 97.75 202 TYR A C 1
ATOM 1636 O O . TYR A 1 202 ? 12.065 2.940 -0.416 1.00 97.75 202 TYR A O 1
ATOM 1644 N N . ASP A 1 203 ? 13.362 3.049 1.422 1.00 97.31 203 ASP A N 1
ATOM 1645 C CA . ASP A 1 203 ? 14.483 3.731 0.777 1.00 97.31 203 ASP A CA 1
ATOM 1646 C C . ASP A 1 203 ? 15.112 2.844 -0.299 1.00 97.31 203 ASP A C 1
ATOM 1648 O O . ASP A 1 203 ? 15.368 3.298 -1.417 1.00 97.31 203 ASP A O 1
ATOM 1652 N N . THR A 1 204 ? 15.272 1.551 -0.006 1.00 96.94 204 THR A N 1
ATOM 1653 C CA . THR A 1 204 ? 15.804 0.586 -0.974 1.00 96.94 204 THR A CA 1
ATOM 1654 C C . THR A 1 204 ? 14.870 0.422 -2.178 1.00 96.94 204 THR A C 1
ATOM 1656 O O . THR A 1 204 ? 15.334 0.441 -3.317 1.00 96.94 204 THR A O 1
ATOM 1659 N N . MET A 1 205 ? 13.551 0.338 -1.964 1.00 96.12 205 MET A N 1
ATOM 1660 C CA . MET A 1 205 ? 12.577 0.314 -3.066 1.00 96.12 205 MET A CA 1
ATOM 1661 C C . MET A 1 205 ? 12.645 1.579 -3.925 1.00 96.12 205 MET A C 1
ATOM 1663 O O . MET A 1 205 ? 12.668 1.491 -5.151 1.00 96.12 205 MET A O 1
ATOM 1667 N N . THR A 1 206 ? 12.745 2.748 -3.291 1.00 94.38 206 THR A N 1
ATOM 1668 C CA . THR A 1 206 ? 12.884 4.035 -3.991 1.00 94.38 206 THR A CA 1
ATOM 1669 C C . THR A 1 206 ? 14.169 4.075 -4.825 1.00 94.38 206 THR A C 1
ATOM 1671 O O . THR A 1 206 ? 14.185 4.580 -5.949 1.00 94.38 206 THR A O 1
ATOM 1674 N N . GLN A 1 207 ? 15.263 3.514 -4.303 1.00 94.94 207 GLN A N 1
ATOM 1675 C CA . GLN A 1 207 ? 16.518 3.392 -5.037 1.00 94.94 207 GLN A CA 1
ATOM 1676 C C . GLN A 1 207 ? 16.374 2.482 -6.263 1.00 94.94 207 GLN A C 1
ATOM 1678 O O . GLN A 1 207 ? 16.835 2.859 -7.342 1.00 94.94 207 GLN A O 1
ATOM 1683 N N . TYR A 1 208 ? 15.734 1.319 -6.122 1.00 93.19 208 TYR A N 1
ATOM 1684 C CA . TYR A 1 208 ? 15.499 0.396 -7.238 1.00 93.19 208 TYR A CA 1
ATOM 1685 C C . TYR A 1 208 ? 14.612 1.011 -8.321 1.00 93.19 208 TYR A C 1
ATOM 1687 O O . TYR A 1 208 ? 14.972 0.960 -9.494 1.00 93.19 208 TYR A O 1
ATOM 1695 N N . GLU A 1 209 ? 13.529 1.690 -7.939 1.00 89.81 209 GLU A N 1
ATOM 1696 C CA . GLU A 1 209 ? 12.675 2.444 -8.868 1.00 89.81 209 GLU A CA 1
ATOM 1697 C C . GLU A 1 209 ? 13.457 3.485 -9.669 1.00 89.81 209 GLU A C 1
ATOM 1699 O O . GLU A 1 209 ? 13.274 3.632 -10.881 1.00 89.81 209 GLU A O 1
ATOM 1704 N N . ARG A 1 210 ? 14.348 4.218 -8.992 1.00 90.62 210 ARG A N 1
ATOM 1705 C CA . ARG A 1 210 ? 15.186 5.228 -9.633 1.00 90.62 210 ARG A CA 1
ATOM 1706 C C . ARG A 1 210 ? 16.168 4.598 -10.614 1.00 90.62 210 ARG A C 1
ATOM 1708 O O . ARG A 1 210 ? 16.334 5.136 -11.705 1.00 90.62 210 ARG A O 1
ATOM 1715 N N . LEU A 1 211 ? 16.824 3.502 -10.232 1.00 90.38 211 LEU A N 1
ATOM 1716 C CA . LEU A 1 211 ? 17.755 2.790 -11.110 1.00 90.38 211 LEU A CA 1
ATOM 1717 C C . LEU A 1 211 ? 17.043 2.268 -12.360 1.00 90.38 211 LEU A C 1
ATOM 1719 O O . LEU A 1 211 ? 17.549 2.462 -13.464 1.00 90.38 211 LEU A O 1
ATOM 1723 N N . GLU A 1 212 ? 15.856 1.685 -12.200 1.00 86.62 212 GLU A N 1
ATOM 1724 C CA . GLU A 1 212 ? 15.067 1.182 -13.326 1.00 86.62 212 GLU A CA 1
ATOM 1725 C C . GLU A 1 212 ? 14.646 2.323 -14.261 1.00 86.62 212 GLU A C 1
ATOM 1727 O O . GLU A 1 212 ? 14.886 2.277 -15.466 1.00 86.62 212 GLU A O 1
ATOM 1732 N N . SER A 1 213 ? 14.124 3.415 -13.695 1.00 82.12 213 SER A N 1
ATOM 1733 C CA . SER A 1 213 ? 13.710 4.595 -14.466 1.00 82.12 213 SER A CA 1
ATOM 1734 C C . SER A 1 213 ? 14.867 5.201 -15.267 1.00 82.12 213 SER A C 1
ATOM 1736 O O . SER A 1 213 ? 14.701 5.549 -16.435 1.00 82.12 213 SER A O 1
ATOM 1738 N N . VAL A 1 214 ? 16.053 5.316 -14.656 1.00 88.00 214 VAL A N 1
ATOM 1739 C CA . VAL A 1 214 ? 17.267 5.787 -15.339 1.00 88.00 214 VAL A CA 1
ATOM 1740 C C . VAL A 1 214 ? 17.678 4.818 -16.447 1.00 88.00 214 VAL A C 1
ATOM 1742 O O . VAL A 1 214 ? 17.940 5.271 -17.556 1.00 88.00 214 VAL A O 1
ATOM 1745 N N . SER A 1 215 ? 17.657 3.508 -16.196 1.00 85.81 215 SER A N 1
ATOM 1746 C CA . SER A 1 215 ? 18.024 2.497 -17.200 1.00 85.81 215 SER A CA 1
ATOM 1747 C C . SER A 1 215 ? 17.112 2.556 -18.434 1.00 85.81 215 SER A C 1
ATOM 1749 O O . SER A 1 215 ? 17.589 2.509 -19.569 1.00 85.81 215 SER A O 1
ATOM 1751 N N . VAL A 1 216 ? 15.801 2.733 -18.232 1.00 83.00 216 VAL A N 1
ATOM 1752 C CA . VAL A 1 216 ? 14.828 2.889 -19.326 1.00 83.00 216 VAL A CA 1
ATOM 1753 C C . VAL A 1 216 ? 15.071 4.182 -20.111 1.00 83.00 216 VAL A C 1
ATOM 1755 O O . VAL A 1 216 ? 15.020 4.177 -21.343 1.00 83.00 216 VAL A O 1
ATOM 1758 N N . LEU A 1 217 ? 15.369 5.291 -19.427 1.00 81.19 217 LEU A N 1
ATOM 1759 C CA . LEU A 1 217 ? 15.690 6.563 -20.081 1.00 81.19 217 LEU A CA 1
ATOM 1760 C C . LEU A 1 217 ? 16.986 6.478 -20.892 1.00 81.19 217 LEU A C 1
ATOM 1762 O O . LEU A 1 217 ? 17.022 6.940 -22.032 1.00 81.19 217 LEU A O 1
ATOM 1766 N N . GLU A 1 218 ? 18.034 5.871 -20.338 1.00 87.44 218 GLU A N 1
ATOM 1767 C CA . GLU A 1 218 ? 19.304 5.647 -21.035 1.00 87.44 218 GLU A CA 1
ATOM 1768 C C . GLU A 1 218 ? 19.107 4.785 -22.284 1.00 87.44 218 GLU A C 1
ATOM 1770 O O . GLU A 1 218 ? 19.610 5.132 -23.354 1.00 87.44 218 GLU A O 1
ATOM 1775 N N . LEU A 1 219 ? 18.305 3.720 -22.189 1.00 84.44 219 LEU A N 1
ATOM 1776 C CA . LEU A 1 219 ? 17.928 2.906 -23.342 1.00 84.44 219 LEU A CA 1
ATOM 1777 C C . LEU A 1 219 ? 17.198 3.729 -24.411 1.00 84.44 219 LEU A C 1
ATOM 1779 O O . LEU A 1 219 ? 17.520 3.623 -25.597 1.00 84.44 219 LEU A O 1
ATOM 1783 N N . ALA A 1 220 ? 16.204 4.527 -24.015 1.00 79.38 220 ALA A N 1
ATOM 1784 C CA . ALA A 1 220 ? 15.428 5.347 -24.941 1.00 79.38 220 ALA A CA 1
ATOM 1785 C C . ALA A 1 220 ? 16.315 6.380 -25.657 1.00 79.38 220 ALA A C 1
ATOM 1787 O O . ALA A 1 220 ? 16.231 6.534 -26.878 1.00 79.38 220 ALA A O 1
ATOM 1788 N N . LEU A 1 221 ? 17.216 7.034 -24.916 1.00 84.12 221 LEU A N 1
ATOM 1789 C CA . LEU A 1 221 ? 18.204 7.959 -25.470 1.00 84.12 221 LEU A CA 1
ATOM 1790 C C . LEU A 1 221 ? 19.149 7.246 -26.440 1.00 84.12 221 LEU A C 1
ATOM 1792 O O . LEU A 1 221 ? 19.345 7.724 -27.560 1.00 84.12 221 LEU A O 1
ATOM 1796 N N . TRP A 1 222 ? 19.672 6.080 -26.060 1.00 87.19 222 TRP A N 1
ATOM 1797 C CA . TRP A 1 222 ? 20.541 5.282 -26.921 1.00 87.19 222 TRP A CA 1
ATOM 1798 C C . TRP A 1 222 ? 19.839 4.890 -28.228 1.00 87.19 222 TRP A C 1
ATOM 1800 O O . TRP A 1 222 ? 20.384 5.118 -29.309 1.00 87.19 222 TRP A O 1
ATOM 1810 N N . LYS A 1 223 ? 18.589 4.417 -28.159 1.00 83.69 223 LYS A N 1
ATOM 1811 C CA . LYS A 1 223 ? 17.772 4.125 -29.348 1.00 83.69 223 LYS A CA 1
ATOM 1812 C C . LYS A 1 223 ? 17.546 5.346 -30.233 1.00 83.69 223 LYS A C 1
ATOM 1814 O O . LYS A 1 223 ? 17.698 5.243 -31.445 1.00 83.69 223 LYS A O 1
ATOM 1819 N N . SER A 1 224 ? 17.247 6.506 -29.647 1.00 80.31 224 SER A N 1
ATOM 1820 C CA . SER A 1 224 ? 17.075 7.748 -30.415 1.00 80.31 224 SER A CA 1
ATOM 1821 C C . SER A 1 224 ? 18.365 8.188 -31.124 1.00 80.31 224 SER A C 1
ATOM 1823 O O . SER A 1 224 ? 18.314 8.767 -32.208 1.00 80.31 224 SER A O 1
ATOM 1825 N N . SER A 1 225 ? 19.527 7.870 -30.542 1.00 85.94 225 SER A N 1
ATOM 1826 C CA . SER A 1 225 ? 20.835 8.233 -31.092 1.00 85.94 225 SER A CA 1
ATOM 1827 C C . SER A 1 225 ? 21.281 7.363 -32.268 1.00 85.94 225 SER A C 1
ATOM 1829 O O . SER A 1 225 ? 22.110 7.806 -33.060 1.00 85.94 225 SER A O 1
ATOM 1831 N N . MET A 1 226 ? 20.725 6.153 -32.421 1.00 82.62 226 MET A N 1
ATOM 1832 C CA . MET A 1 226 ? 21.104 5.246 -33.512 1.00 82.62 226 MET A CA 1
ATOM 1833 C C . MET A 1 226 ? 20.661 5.736 -34.899 1.00 82.62 226 MET A C 1
ATOM 1835 O O . MET A 1 226 ? 21.060 5.149 -35.901 1.00 82.62 226 MET A O 1
ATOM 1839 N N . GLY A 1 227 ? 19.912 6.844 -34.969 1.00 77.12 227 GLY A N 1
ATOM 1840 C CA . GLY A 1 227 ? 19.362 7.386 -36.206 1.00 77.12 227 GLY A CA 1
ATOM 1841 C C . GLY A 1 227 ? 18.405 6.398 -36.884 1.00 77.12 227 GLY A C 1
ATOM 1842 O O . GLY A 1 227 ? 18.348 5.218 -36.537 1.00 77.12 227 GLY A O 1
ATOM 1843 N N . PRO A 1 228 ? 17.617 6.837 -37.873 1.00 75.00 228 PRO A N 1
ATOM 1844 C CA . PRO A 1 228 ? 17.056 5.876 -38.801 1.00 75.00 228 PRO A CA 1
ATOM 1845 C C . PRO A 1 228 ? 18.252 5.223 -39.495 1.00 75.00 228 PRO A C 1
ATOM 1847 O O . PRO A 1 228 ? 18.970 5.901 -40.235 1.00 75.00 228 PRO A O 1
ATOM 1850 N N . CYS A 1 229 ? 18.497 3.933 -39.244 1.00 62.28 229 CYS A N 1
ATOM 1851 C CA . CYS A 1 229 ? 19.291 3.130 -40.163 1.00 62.28 229 CYS A CA 1
ATOM 1852 C C . CY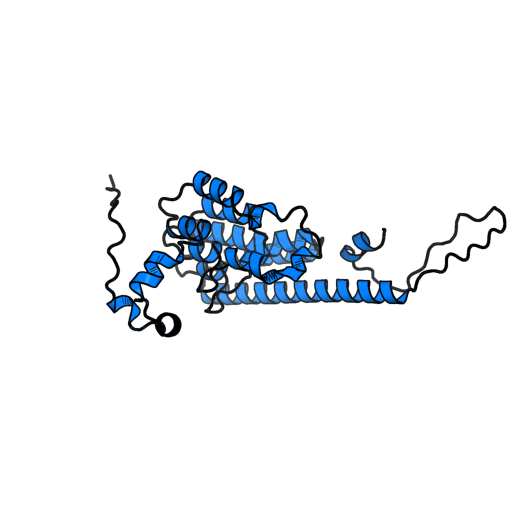S A 1 229 ? 18.673 3.382 -41.534 1.00 62.28 229 CYS A C 1
ATOM 1854 O O . CYS A 1 229 ? 17.552 2.942 -41.792 1.00 62.28 229 CYS A O 1
ATOM 1856 N N . ARG A 1 230 ? 19.352 4.168 -42.375 1.00 60.47 230 ARG A N 1
ATOM 1857 C CA . ARG A 1 230 ? 18.995 4.254 -43.779 1.00 60.47 230 ARG A CA 1
ATOM 1858 C C . ARG A 1 230 ? 19.146 2.829 -44.266 1.00 60.47 230 ARG A C 1
ATOM 1860 O O . ARG A 1 230 ? 20.256 2.313 -44.354 1.00 60.47 230 ARG A O 1
ATOM 1867 N N . VAL A 1 231 ? 18.015 2.161 -44.449 1.00 63.25 231 VAL A N 1
ATOM 1868 C CA . VAL A 1 231 ? 17.954 0.991 -45.301 1.00 63.25 231 VAL A CA 1
ATOM 1869 C C . VAL A 1 231 ? 18.265 1.585 -46.662 1.00 63.25 231 VAL A C 1
ATOM 1871 O O . VAL A 1 231 ? 17.373 2.104 -47.324 1.00 63.25 231 VAL A O 1
ATOM 1874 N N . ASP A 1 232 ? 19.555 1.696 -46.982 1.00 62.56 232 ASP A N 1
ATOM 1875 C CA . ASP A 1 232 ? 19.973 2.070 -48.317 1.00 62.56 232 ASP A CA 1
ATOM 1876 C C . ASP A 1 232 ? 19.345 1.000 -49.208 1.00 62.56 232 ASP A C 1
ATOM 1878 O O . ASP A 1 232 ? 19.696 -0.180 -49.136 1.00 62.56 232 ASP A O 1
ATOM 1882 N N . GLU A 1 233 ? 18.317 1.403 -49.956 1.00 63.72 233 GLU A N 1
ATOM 1883 C CA . GLU A 1 233 ? 17.614 0.593 -50.947 1.00 63.72 233 GLU A CA 1
ATOM 1884 C C . GLU A 1 233 ? 18.533 0.332 -52.150 1.00 63.72 233 GLU A C 1
ATOM 1886 O O . GLU A 1 233 ? 18.136 0.503 -53.302 1.00 63.72 233 GLU A O 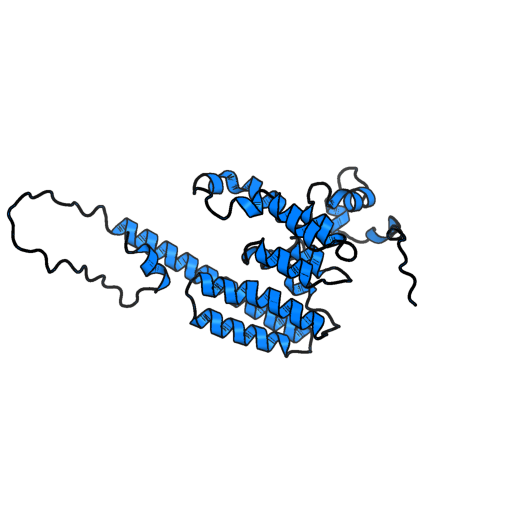1
ATOM 1891 N N . ASP A 1 234 ? 19.775 -0.092 -51.908 1.00 57.94 234 ASP A N 1
ATOM 1892 C CA . ASP A 1 234 ? 20.620 -0.649 -52.952 1.00 57.94 234 ASP A CA 1
ATOM 1893 C C . ASP A 1 234 ? 20.118 -2.065 -53.247 1.00 57.94 234 ASP A C 1
ATOM 1895 O O . ASP A 1 234 ? 20.562 -3.095 -52.733 1.00 57.94 234 ASP A O 1
ATOM 1899 N N . ILE A 1 235 ? 19.098 -2.065 -54.102 1.00 59.03 235 ILE A N 1
ATOM 1900 C CA . ILE A 1 235 ? 18.683 -3.143 -54.985 1.00 59.03 235 ILE A CA 1
ATOM 1901 C C . ILE A 1 235 ? 19.928 -3.552 -55.783 1.00 59.03 235 ILE A C 1
ATOM 1903 O O . ILE A 1 235 ? 20.239 -2.978 -56.823 1.00 59.03 235 ILE A O 1
ATOM 1907 N N . GLY A 1 236 ? 20.679 -4.520 -55.260 1.00 61.56 236 GLY A N 1
ATOM 1908 C CA . GLY A 1 236 ? 21.996 -4.855 -55.790 1.00 61.56 236 GLY A CA 1
ATOM 1909 C C . GLY A 1 236 ? 22.436 -6.280 -55.495 1.00 61.56 236 GLY A C 1
ATOM 1910 O O . GLY A 1 236 ? 23.499 -6.484 -54.931 1.00 61.56 236 GLY A O 1
ATOM 1911 N N . ASP A 1 237 ? 21.611 -7.228 -55.934 1.00 54.84 237 ASP A N 1
ATOM 1912 C CA . ASP A 1 237 ? 21.940 -8.627 -56.218 1.00 54.84 237 ASP A CA 1
ATOM 1913 C C . ASP A 1 237 ? 22.310 -9.552 -55.040 1.00 54.84 237 ASP A C 1
ATOM 1915 O O . ASP A 1 237 ? 22.882 -9.185 -54.016 1.00 54.84 237 ASP A O 1
ATOM 1919 N N . GLY A 1 238 ? 21.853 -10.794 -55.157 1.00 60.25 238 GLY A N 1
ATOM 1920 C CA . GLY A 1 238 ? 21.767 -11.742 -54.058 1.00 60.25 238 GLY A CA 1
ATOM 1921 C C . GLY A 1 238 ? 23.109 -12.241 -53.513 1.00 60.25 238 GLY A C 1
ATOM 1922 O O . GLY A 1 238 ? 24.167 -12.092 -54.109 1.00 60.25 238 GLY A O 1
ATOM 1923 N N . VAL A 1 239 ? 22.989 -12.987 -52.408 1.00 56.41 239 VAL A N 1
ATOM 1924 C CA . VAL A 1 239 ? 24.018 -13.818 -51.749 1.00 56.41 239 VAL A CA 1
ATOM 1925 C C . VAL A 1 239 ? 24.815 -13.108 -50.642 1.00 56.41 239 VAL A C 1
ATOM 1927 O O . VAL A 1 239 ? 25.969 -12.733 -50.804 1.00 56.41 239 VAL A O 1
ATOM 1930 N N . GLY A 1 240 ? 24.232 -13.019 -49.437 1.00 55.12 240 GLY A N 1
ATOM 1931 C CA . GLY A 1 240 ? 24.999 -12.596 -48.253 1.00 55.12 240 GLY A CA 1
ATOM 1932 C C . GLY A 1 240 ? 24.253 -12.511 -46.917 1.00 55.12 240 GLY A C 1
ATOM 1933 O O . GLY A 1 240 ? 24.528 -11.620 -46.124 1.00 55.12 240 GLY A O 1
ATOM 1934 N N . ARG A 1 241 ? 23.292 -13.400 -46.631 1.00 53.31 241 ARG A N 1
ATOM 1935 C CA . ARG A 1 241 ? 22.331 -13.242 -45.512 1.00 53.31 241 ARG A CA 1
ATOM 1936 C C . ARG A 1 241 ? 22.830 -13.513 -44.075 1.00 53.31 241 ARG A C 1
ATOM 1938 O O . ARG A 1 241 ? 21.997 -13.542 -43.180 1.00 53.31 241 ARG A O 1
ATOM 1945 N N . ASN A 1 242 ? 24.130 -13.682 -43.802 1.00 53.91 242 ASN A N 1
ATOM 1946 C CA . ASN A 1 242 ? 24.553 -14.309 -42.531 1.00 53.91 242 ASN A CA 1
ATOM 1947 C C . ASN A 1 242 ? 25.343 -13.487 -41.492 1.00 53.91 242 ASN A C 1
ATOM 1949 O O . ASN A 1 242 ? 25.571 -14.034 -40.419 1.00 53.91 242 ASN A O 1
ATOM 1953 N N . ASN A 1 243 ? 25.728 -12.218 -41.696 1.00 50.97 243 ASN A N 1
ATOM 1954 C CA . ASN A 1 243 ? 26.710 -11.583 -40.781 1.00 50.97 243 ASN A CA 1
ATOM 1955 C C . ASN A 1 243 ? 26.335 -10.234 -40.133 1.00 50.97 243 ASN A C 1
ATOM 1957 O O . ASN A 1 243 ? 27.180 -9.618 -39.485 1.00 50.97 243 ASN A O 1
ATOM 1961 N N . GLY A 1 244 ? 25.081 -9.788 -40.202 1.00 46.44 244 GLY A N 1
ATOM 1962 C CA . GLY A 1 244 ? 24.637 -8.526 -39.591 1.00 46.44 244 GLY A CA 1
ATOM 1963 C C . GLY A 1 244 ? 24.381 -8.582 -38.078 1.00 46.44 244 GLY A C 1
ATOM 1964 O O . GLY A 1 244 ? 23.343 -8.112 -37.625 1.00 46.44 244 GLY A O 1
ATOM 1965 N N . ARG A 1 245 ? 25.273 -9.172 -37.269 1.00 49.56 245 ARG A N 1
ATOM 1966 C CA . ARG A 1 245 ? 25.178 -9.060 -35.801 1.00 49.56 245 ARG A CA 1
ATOM 1967 C C . ARG A 1 245 ? 25.796 -7.725 -35.390 1.00 49.56 245 ARG A C 1
ATOM 1969 O O . ARG A 1 245 ? 27.018 -7.613 -35.296 1.00 49.56 245 ARG A O 1
ATOM 1976 N N . VAL A 1 246 ? 24.960 -6.713 -35.164 1.00 50.41 246 VAL A N 1
ATOM 1977 C CA . VAL A 1 246 ? 25.394 -5.427 -34.604 1.00 50.41 246 VAL A CA 1
ATOM 1978 C C . VAL A 1 246 ? 26.008 -5.700 -33.228 1.00 50.41 246 VAL A C 1
ATOM 1980 O O . VAL A 1 246 ? 25.314 -6.038 -32.270 1.00 50.41 246 VAL A O 1
ATOM 1983 N N . ARG A 1 247 ? 27.339 -5.621 -33.132 1.00 43.44 247 ARG A N 1
ATOM 1984 C CA . ARG A 1 247 ? 28.060 -5.670 -31.857 1.00 43.44 247 ARG A CA 1
ATOM 1985 C C . ARG A 1 247 ? 27.849 -4.330 -31.161 1.00 43.44 247 ARG A C 1
ATOM 1987 O O . ARG A 1 247 ? 28.617 -3.399 -31.383 1.00 43.44 247 ARG A O 1
ATOM 1994 N N . CYS A 1 248 ? 26.803 -4.213 -30.347 1.00 49.56 248 CYS A N 1
ATOM 1995 C CA . CYS A 1 248 ? 26.726 -3.101 -29.409 1.00 49.56 248 CYS A CA 1
ATOM 1996 C C . CYS A 1 248 ? 27.929 -3.204 -28.451 1.00 49.56 248 CYS A C 1
ATOM 1998 O O . CYS A 1 248 ? 28.208 -4.266 -27.898 1.00 49.56 248 CYS A O 1
ATOM 2000 N N . GLY A 1 249 ? 28.694 -2.123 -28.299 1.00 44.69 249 GLY A N 1
ATOM 2001 C CA . GLY A 1 249 ? 29.859 -2.054 -27.406 1.00 44.69 249 GLY A CA 1
ATOM 2002 C C . GLY A 1 249 ? 29.497 -1.993 -25.917 1.00 44.69 249 GLY A C 1
ATOM 2003 O O . GLY A 1 249 ? 30.327 -1.579 -25.114 1.00 44.69 249 GLY A O 1
ATOM 2004 N N . ALA A 1 250 ? 28.267 -2.356 -25.547 1.00 53.44 250 ALA A N 1
ATOM 2005 C CA . ALA A 1 250 ? 27.842 -2.425 -24.160 1.00 53.44 250 ALA A CA 1
ATOM 2006 C C . ALA A 1 250 ? 28.421 -3.699 -23.531 1.00 53.44 250 ALA A C 1
ATOM 2008 O O . ALA A 1 250 ? 28.094 -4.815 -23.931 1.00 53.44 250 ALA A O 1
ATOM 2009 N N . SER A 1 251 ? 29.294 -3.537 -22.539 1.00 40.75 251 SER A N 1
ATOM 2010 C CA . SER A 1 251 ? 29.842 -4.645 -21.746 1.00 40.75 251 SER A CA 1
ATOM 2011 C C . SER A 1 251 ? 28.804 -5.287 -20.815 1.00 40.75 251 SER A C 1
ATOM 2013 O O . SER A 1 251 ? 29.061 -6.356 -20.264 1.00 40.75 251 SER A O 1
ATOM 2015 N N . PHE A 1 252 ? 27.637 -4.660 -20.651 1.00 42.88 252 PHE A N 1
ATOM 2016 C CA . PHE A 1 252 ? 26.523 -5.147 -19.849 1.00 42.88 252 PHE A CA 1
ATOM 2017 C C . PHE A 1 252 ? 25.201 -4.657 -20.452 1.00 42.88 252 PHE A C 1
ATOM 2019 O O . PHE A 1 252 ? 25.042 -3.467 -20.719 1.00 42.88 252 PHE A O 1
ATOM 2026 N N . VAL A 1 253 ? 24.261 -5.575 -20.677 1.00 50.62 253 VAL A N 1
ATOM 2027 C CA . VAL A 1 253 ? 22.881 -5.270 -21.074 1.00 50.62 253 VAL A CA 1
ATOM 2028 C C . VAL A 1 253 ? 22.004 -5.604 -19.878 1.00 50.62 253 VAL A C 1
ATOM 2030 O O . VAL A 1 253 ? 22.037 -6.739 -19.405 1.00 50.62 253 VAL A O 1
ATOM 2033 N N . VAL A 1 254 ? 21.238 -4.630 -19.384 1.00 52.31 254 VAL A N 1
ATOM 2034 C CA . VAL A 1 254 ? 20.236 -4.874 -18.339 1.00 52.31 254 VAL A CA 1
ATOM 2035 C C . VAL A 1 254 ? 19.213 -5.869 -18.908 1.00 52.31 254 VAL A C 1
ATOM 2037 O O . VAL A 1 254 ? 18.622 -5.582 -19.949 1.00 52.31 254 VAL A O 1
ATOM 2040 N N . PRO A 1 255 ? 18.988 -7.043 -18.297 1.00 50.94 255 PRO A N 1
ATOM 2041 C CA . PRO A 1 255 ? 18.076 -8.043 -18.854 1.00 50.94 255 PRO A CA 1
ATOM 2042 C C . PRO A 1 255 ? 16.660 -7.507 -19.119 1.00 50.94 255 PRO A C 1
ATOM 2044 O O . PRO A 1 255 ? 16.072 -7.840 -20.143 1.0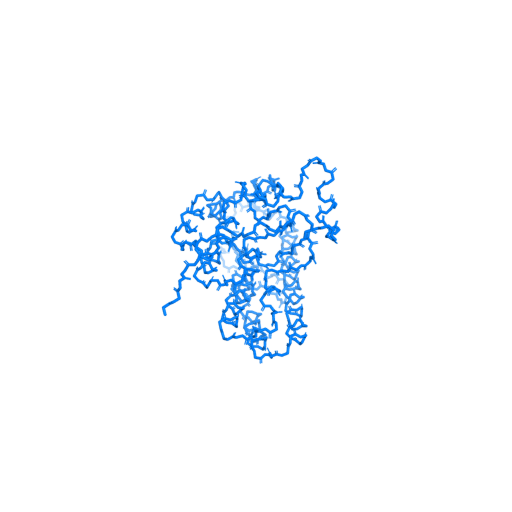0 50.94 255 PRO A O 1
ATOM 2047 N N . SER A 1 256 ? 16.158 -6.598 -18.278 1.00 51.62 256 SER A N 1
ATOM 2048 C CA . SER A 1 256 ? 14.839 -5.952 -18.416 1.00 51.62 256 SER A CA 1
ATOM 2049 C C . SER A 1 256 ? 14.733 -4.992 -19.610 1.00 51.62 256 SER A C 1
ATOM 2051 O O . SER A 1 256 ? 13.643 -4.640 -20.042 1.00 51.62 256 SER A O 1
ATOM 2053 N N . VAL A 1 257 ? 15.868 -4.606 -20.195 1.00 50.28 257 VAL A N 1
ATOM 2054 C CA . VAL A 1 257 ? 15.947 -3.809 -21.425 1.00 50.28 257 VAL A CA 1
ATOM 2055 C C . VAL A 1 257 ? 15.867 -4.698 -22.673 1.00 50.28 257 VAL A C 1
ATOM 2057 O O . VAL A 1 257 ? 15.466 -4.225 -23.738 1.00 50.28 257 VAL A O 1
ATOM 2060 N N . LEU A 1 258 ? 16.191 -5.995 -22.562 1.00 52.75 258 LEU A N 1
ATOM 2061 C CA . LEU A 1 258 ? 16.147 -6.918 -23.700 1.00 52.75 258 LEU A CA 1
ATOM 2062 C C . LEU A 1 258 ? 14.740 -7.046 -24.274 1.00 52.75 258 LEU A C 1
ATOM 2064 O O . LEU A 1 258 ? 14.612 -7.025 -25.486 1.00 52.75 258 LEU A O 1
ATOM 2068 N N . THR A 1 259 ? 13.689 -7.104 -23.459 1.00 53.34 259 THR A N 1
ATOM 2069 C CA . THR A 1 259 ? 12.299 -7.191 -23.952 1.00 53.34 259 THR A CA 1
ATOM 2070 C C . THR A 1 259 ? 11.914 -6.033 -24.868 1.00 53.34 259 THR A C 1
ATOM 2072 O O . THR A 1 259 ? 11.100 -6.215 -25.762 1.00 53.34 259 THR A O 1
ATOM 2075 N N . PHE A 1 260 ? 12.546 -4.870 -24.710 1.00 48.16 260 PHE A N 1
ATOM 2076 C CA . PHE A 1 260 ? 12.313 -3.715 -25.568 1.00 48.16 260 PHE A CA 1
ATOM 2077 C C . PHE A 1 260 ? 13.236 -3.676 -26.789 1.00 48.16 260 PHE A C 1
ATOM 2079 O O . PHE A 1 260 ? 12.989 -2.893 -27.697 1.00 48.16 260 PHE A O 1
ATOM 2086 N N . LEU A 1 261 ? 14.331 -4.436 -26.829 1.00 47.47 261 LEU A N 1
ATOM 2087 C CA . LEU A 1 261 ? 15.343 -4.360 -27.893 1.00 47.47 261 LEU A CA 1
ATOM 2088 C C . LEU A 1 261 ? 15.001 -5.160 -29.166 1.00 47.47 261 LEU A C 1
ATOM 2090 O O . LEU A 1 261 ? 15.760 -5.055 -30.126 1.00 47.47 261 LEU A O 1
ATOM 2094 N N . TRP A 1 262 ? 13.910 -5.934 -29.186 1.00 49.69 262 TRP A N 1
ATOM 2095 C CA . TRP A 1 262 ? 13.608 -6.899 -30.260 1.00 49.69 262 TRP A CA 1
ATOM 2096 C C . TRP A 1 262 ? 12.274 -6.684 -31.003 1.00 49.69 262 TRP A C 1
ATOM 2098 O O . TRP A 1 262 ? 11.778 -7.640 -31.595 1.00 49.69 262 TRP A O 1
ATOM 2108 N N . ASP A 1 263 ? 11.737 -5.459 -31.027 1.00 43.97 263 ASP A N 1
ATOM 2109 C CA . ASP A 1 263 ? 10.692 -5.064 -31.996 1.00 43.97 263 ASP A CA 1
ATOM 2110 C C . ASP A 1 263 ? 11.304 -4.510 -33.293 1.00 43.97 263 ASP A C 1
ATOM 2112 O O . ASP A 1 263 ? 12.204 -3.638 -33.196 1.00 43.97 263 ASP A O 1
#

Secondary structure (DSSP, 8-state):
------PPP-PPPGGGGTT-HHHHHHT-SS--HHHHHHHTTTT-HHHHHHHTTTT--HHHHHHHHHH-HHHHGGGT--TTGGGGTTTTGGGTS-TTS--HHHHHHHSSS--HHHHHHHHHHS-GGGGG-B-TTS-BGGGGG--S---HHHHHHHHHHHIIIIIIHHHHTT-HHHHHHHHHHHHHHHH---HHHHHHHHHHHHHHHHHHHHHHHHHHHHHHHHHHHT-----------S--TT--------S---HHHHTTTT-

pLDDT: mean 81.4, std 19.32, range [26.45, 98.44]

Radius of gyration: 24.56 Å; chains: 1; bounding box: 55×42×81 Å

Foldseek 3Di:
DDDDDPDDPPPDPLVVCPPPVVLVVVPVPDDRSSRCVVCQCVVAVLLVLLLVVVPRDLVNNLVVLVVDPLLVCPPDDDPVVVVVVPVSCPRQATPQRDGSLLSNLLDPDNDPSNLVSCLVRDQLCSQVGATNVRDGSLLSLLDLDLDPVSLVSSLVSQLRNFQVVCVVLVNNVRSVVSNVLSVVLSPDNDSVVSVVSVVVSSVVRVVVVVVVVVLVVVLVVVVVVVPPPPPVPPPDDDDDPPDPPPPDPDPDDDPSCVVVVPD

Sequence (263 aa):
MMKQIDTPPVFLSAGCFCRCRHLQRHCSSQQSVGQLVTTRFDDYPIHRLCYYSSVTKADDLHRQLGLSPYCQESIGTTLEELRQGDKCQQFVVDTFEMTPFHILLSSSTKRKDLLIALLDAYPAHVLGRQDIRGNRAMDYLNCKLWTDSVKALMQLTLERYTVDRLSDWGCDEWSRRMSSEVLAILRENDKERRENALNETYDTMTQYERLESVSVLELALWKSSMGPCRVDEDIGDGVGRNNGRVRCGASFVVPSVLTFLWD